Protein AF-A0A7Y7M823-F1 (afdb_monomer)

Radius of gyration: 17.68 Å; Cα contacts (8 Å, |Δi|>4): 338; chains: 1; bounding box: 41×36×45 Å

Structure (mmCIF, N/CA/C/O backbone):
data_AF-A0A7Y7M823-F1
#
_entry.id   AF-A0A7Y7M823-F1
#
loop_
_atom_site.group_PDB
_atom_site.id
_atom_site.type_symbol
_atom_site.label_atom_id
_atom_site.label_alt_id
_atom_site.label_comp_id
_atom_site.label_asym_id
_atom_site.label_entity_id
_atom_site.label_seq_id
_atom_site.pdbx_PDB_ins_code
_atom_site.Cartn_x
_atom_site.Cartn_y
_atom_site.Cartn_z
_atom_site.occupancy
_atom_site.B_iso_or_equiv
_atom_site.auth_seq_id
_atom_site.auth_comp_id
_atom_site.auth_asym_id
_atom_site.auth_atom_id
_atom_site.pdbx_PDB_model_num
ATOM 1 N N . LEU A 1 1 ? -3.127 0.832 7.961 1.00 83.69 1 LEU A N 1
ATOM 2 C CA . LEU A 1 1 ? -2.044 1.609 8.617 1.00 83.69 1 LEU 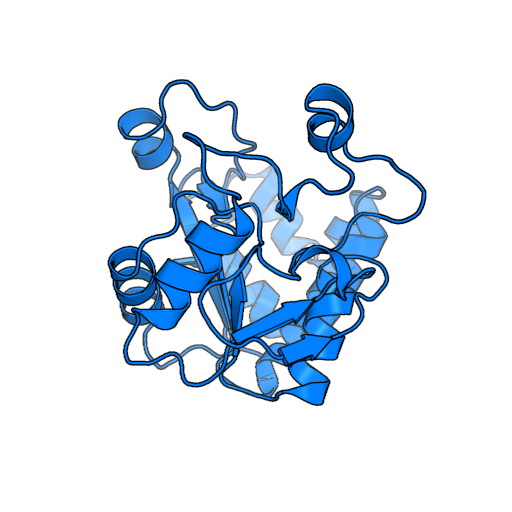A CA 1
ATOM 3 C C . LEU A 1 1 ? -2.617 2.906 9.173 1.00 83.69 1 LEU A C 1
ATOM 5 O O . LEU A 1 1 ? -3.111 3.705 8.385 1.00 83.69 1 LEU A O 1
ATOM 9 N N . ALA A 1 2 ? -2.575 3.100 10.489 1.00 68.94 2 ALA A N 1
ATOM 10 C CA . ALA A 1 2 ? -3.096 4.290 11.170 1.00 68.94 2 ALA A CA 1
ATOM 11 C C . ALA A 1 2 ? -2.033 5.029 12.005 1.00 68.94 2 ALA A C 1
ATOM 13 O O . ALA A 1 2 ? -2.349 6.046 12.612 1.00 68.94 2 ALA A O 1
ATOM 14 N N . GLY A 1 3 ? -0.792 4.530 12.020 1.00 60.25 3 GLY A N 1
ATOM 15 C CA . GLY A 1 3 ? 0.244 5.047 12.905 1.00 60.25 3 GLY A CA 1
ATOM 16 C C . GLY A 1 3 ? 0.721 6.464 12.582 1.00 60.25 3 GLY A C 1
ATOM 17 O O . GLY A 1 3 ? 0.877 6.836 11.412 1.00 60.25 3 GLY A O 1
ATOM 18 N N . THR A 1 4 ? 1.014 7.236 13.626 1.00 59.88 4 THR A N 1
ATOM 19 C CA . THR A 1 4 ? 1.632 8.566 13.515 1.00 59.88 4 THR A CA 1
ATOM 20 C C . THR A 1 4 ? 3.157 8.445 13.426 1.00 59.88 4 THR A C 1
ATOM 22 O O . THR A 1 4 ? 3.771 7.550 14.005 1.00 59.88 4 THR A O 1
ATOM 25 N N . ARG A 1 5 ? 3.825 9.347 12.692 1.00 59.72 5 ARG A N 1
ATOM 26 C CA . ARG A 1 5 ? 5.299 9.382 12.678 1.00 59.72 5 ARG A CA 1
ATOM 27 C C . ARG A 1 5 ? 5.821 9.821 14.048 1.00 59.72 5 ARG A C 1
ATOM 29 O O . ARG A 1 5 ? 5.444 10.887 14.529 1.00 59.72 5 ARG A O 1
ATOM 36 N N . ALA A 1 6 ? 6.732 9.038 14.628 1.00 50.41 6 ALA A N 1
ATOM 37 C CA . ALA A 1 6 ? 7.355 9.350 15.913 1.00 50.41 6 ALA A CA 1
ATOM 38 C C . ALA A 1 6 ? 7.930 10.782 15.935 1.00 50.41 6 ALA A C 1
ATOM 40 O O . ALA A 1 6 ? 8.631 11.193 15.008 1.00 50.41 6 ALA A O 1
ATOM 41 N N . GLY A 1 7 ? 7.601 11.542 16.983 1.00 46.88 7 GLY A N 1
ATOM 42 C CA . GLY A 1 7 ? 8.123 12.893 17.223 1.00 46.88 7 GLY A CA 1
ATOM 43 C C . GLY A 1 7 ? 7.475 14.026 16.417 1.00 46.88 7 GLY A C 1
ATOM 44 O O . GLY A 1 7 ? 7.954 15.152 16.488 1.00 46.88 7 GLY A O 1
ATOM 45 N N . THR A 1 8 ? 6.399 13.776 15.662 1.00 51.72 8 THR A N 1
ATOM 46 C CA . THR A 1 8 ? 5.667 14.843 14.953 1.00 51.72 8 THR A CA 1
ATOM 47 C C . THR A 1 8 ? 4.173 14.735 15.233 1.00 51.72 8 THR A C 1
ATOM 49 O O . THR A 1 8 ? 3.553 13.749 14.849 1.00 51.72 8 THR A O 1
ATOM 52 N N . SER A 1 9 ? 3.571 15.757 15.852 1.00 53.34 9 SER A N 1
ATOM 53 C CA . SER A 1 9 ? 2.112 15.909 15.807 1.00 53.34 9 SER A CA 1
ATOM 54 C C . SER A 1 9 ? 1.701 16.090 14.346 1.00 53.34 9 SER A C 1
ATOM 56 O O . SER A 1 9 ? 2.245 16.975 13.674 1.00 53.34 9 SER A O 1
ATOM 58 N N . ASP A 1 10 ? 0.782 15.269 13.841 1.00 61.38 10 ASP A N 1
ATOM 59 C CA . ASP A 1 10 ? 0.316 15.404 12.463 1.00 61.38 10 ASP A CA 1
ATOM 60 C C . ASP A 1 10 ? -0.319 16.801 12.271 1.00 61.38 10 ASP A C 1
ATOM 62 O O . ASP A 1 10 ? -1.192 17.179 13.058 1.00 61.38 10 ASP A O 1
ATOM 66 N N . PRO A 1 11 ? 0.110 17.603 11.276 1.00 59.47 11 PRO A N 1
ATOM 67 C CA . PRO A 1 11 ? -0.388 18.965 11.105 1.00 59.47 11 PRO A CA 1
ATOM 68 C C . PRO A 1 11 ? -1.908 19.057 10.934 1.00 59.47 11 PRO A C 1
ATOM 70 O O . PRO A 1 11 ? -2.488 20.040 11.390 1.00 59.47 11 PRO A O 1
ATOM 73 N N . MET A 1 12 ? -2.551 18.051 10.325 1.00 58.66 12 MET A N 1
ATOM 74 C CA . MET A 1 12 ? -4.011 18.001 10.196 1.00 58.66 12 MET A CA 1
ATOM 75 C C . MET A 1 12 ? -4.669 17.640 11.525 1.00 58.66 12 MET A C 1
ATOM 77 O O . MET A 1 12 ? -5.652 18.269 11.897 1.00 58.66 12 MET A O 1
ATOM 81 N N . ALA A 1 13 ? -4.107 16.680 12.264 1.00 57.69 13 ALA A N 1
ATOM 82 C CA . ALA A 1 13 ? -4.613 16.317 13.587 1.00 57.69 13 ALA A CA 1
ATOM 83 C C . ALA A 1 13 ? -4.561 17.512 14.555 1.00 57.69 13 ALA A C 1
ATOM 85 O O . ALA A 1 13 ? -5.552 17.836 15.202 1.00 57.69 13 ALA A O 1
ATOM 86 N N . ARG A 1 14 ? -3.440 18.244 14.557 1.00 59.62 14 ARG A N 1
ATOM 87 C CA . ARG A 1 14 ? -3.264 19.464 15.355 1.00 59.62 14 ARG A CA 1
ATOM 88 C C . ARG A 1 14 ? -4.218 20.582 14.931 1.00 59.62 14 ARG A C 1
ATOM 90 O O . ARG A 1 14 ? -4.785 21.237 15.794 1.00 59.62 14 ARG A O 1
ATOM 97 N N . ALA A 1 15 ? -4.401 20.797 13.626 1.00 59.25 15 ALA A N 1
ATOM 98 C CA . ALA A 1 15 ? -5.327 21.810 13.115 1.00 59.25 15 ALA A CA 1
ATOM 99 C C . ALA A 1 15 ? -6.797 21.493 13.442 1.00 59.25 15 ALA A C 1
ATOM 101 O O . ALA A 1 15 ? -7.590 22.411 13.614 1.00 59.25 15 ALA A O 1
ATOM 102 N N . ALA A 1 16 ? -7.147 20.209 13.550 1.00 55.69 16 ALA A N 1
ATOM 103 C CA . ALA A 1 16 ? -8.492 19.746 13.881 1.00 55.69 16 ALA A CA 1
ATOM 104 C C . ALA A 1 16 ? -8.703 19.454 15.381 1.00 55.69 16 ALA A C 1
ATOM 106 O O . ALA A 1 16 ? -9.773 18.984 15.754 1.00 55.69 16 ALA A O 1
ATOM 107 N N . GLY A 1 17 ? -7.700 19.689 16.238 1.00 58.00 17 GLY A N 1
ATOM 108 C CA . GLY A 1 17 ? -7.792 19.429 17.680 1.00 58.00 17 GLY A CA 1
ATOM 109 C C . GLY A 1 17 ? -7.935 17.950 18.064 1.00 58.00 17 GLY A C 1
ATOM 110 O O . GLY A 1 17 ? -8.349 17.651 19.179 1.00 58.00 17 GLY A O 1
ATOM 111 N N . VAL A 1 18 ? -7.601 17.016 17.166 1.00 57.00 18 VAL A N 1
ATOM 112 C CA . VAL A 1 18 ? -7.687 15.569 17.421 1.00 57.00 18 VAL A CA 1
ATOM 113 C C . VAL A 1 18 ? -6.315 14.973 17.714 1.00 57.00 18 VAL A C 1
ATOM 115 O O . VAL A 1 18 ? -5.284 15.441 17.230 1.00 57.00 18 VAL A O 1
ATOM 118 N N . SER A 1 19 ? -6.296 13.892 18.492 1.00 59.03 19 SER A N 1
ATOM 119 C CA . SER A 1 19 ? -5.055 13.232 18.905 1.00 59.03 19 SER A CA 1
ATOM 120 C C . SER A 1 19 ? -4.351 12.489 17.760 1.00 59.03 19 SER A C 1
ATOM 122 O O . SER A 1 19 ? -3.126 12.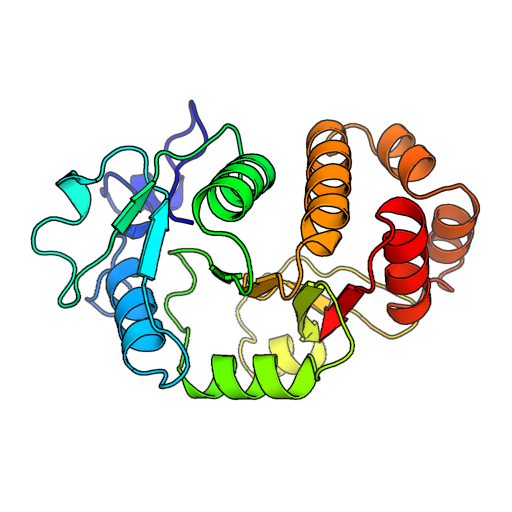384 17.784 1.00 59.03 19 SER A O 1
ATOM 124 N N . HIS A 1 20 ? -5.101 11.994 16.760 1.00 64.12 20 HIS A N 1
ATOM 125 C CA . HIS A 1 20 ? -4.574 11.247 15.605 1.00 64.12 20 HIS A CA 1
ATOM 126 C C . HIS A 1 20 ? -5.292 11.633 14.324 1.00 64.12 20 HIS A C 1
ATOM 128 O O . HIS A 1 20 ? -6.511 11.788 14.294 1.00 64.12 20 HIS A O 1
ATOM 134 N N . LYS A 1 21 ? -4.543 11.666 13.219 1.00 71.62 21 LYS A N 1
ATOM 135 C CA . LYS A 1 21 ? -5.113 11.908 11.889 1.00 71.62 21 LYS A CA 1
ATOM 136 C C . LYS A 1 21 ? -6.179 10.869 11.525 1.00 71.62 21 LYS A C 1
ATOM 138 O O . LYS A 1 21 ? -7.153 11.213 10.871 1.00 71.62 21 LYS A O 1
ATOM 143 N N . ALA A 1 22 ? -6.015 9.621 11.965 1.00 71.00 22 ALA A N 1
ATOM 144 C CA . ALA A 1 22 ? -6.922 8.520 11.639 1.00 71.00 22 ALA A CA 1
ATOM 145 C C . ALA A 1 22 ? -8.377 8.746 12.105 1.00 71.00 22 ALA A C 1
ATOM 147 O O . ALA A 1 22 ? -9.300 8.284 11.439 1.00 71.00 22 ALA A O 1
ATOM 148 N N . ILE A 1 23 ? -8.586 9.483 13.202 1.00 77.44 23 ILE A N 1
ATOM 149 C CA . ILE A 1 23 ? -9.922 9.771 13.755 1.00 77.44 23 ILE A CA 1
ATOM 150 C C . ILE A 1 23 ? -10.480 11.132 13.332 1.00 77.44 23 ILE A C 1
ATOM 152 O O . ILE A 1 2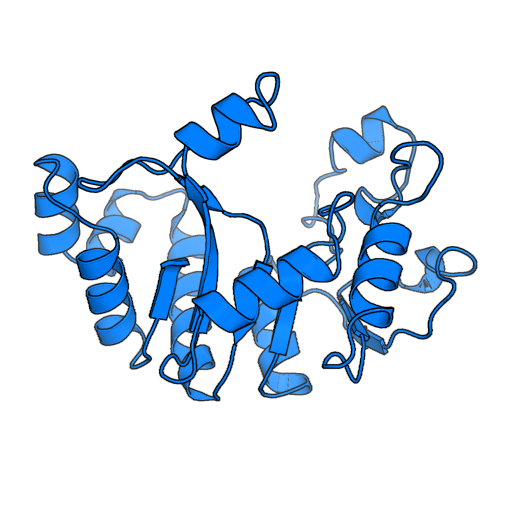3 ? -11.581 11.497 13.735 1.00 77.44 23 ILE A O 1
ATOM 156 N N . LEU A 1 24 ? -9.738 11.895 12.526 1.00 80.12 24 LEU A N 1
ATOM 157 C CA . LEU A 1 24 ? -10.199 13.192 12.045 1.00 80.12 24 LEU A CA 1
ATOM 158 C C . LEU A 1 24 ? -11.522 13.004 11.277 1.00 80.12 24 LEU A C 1
ATOM 160 O O . LEU A 1 24 ? -11.620 12.089 10.453 1.00 80.12 24 LEU A O 1
ATOM 164 N N . PRO A 1 25 ? -12.559 13.809 11.549 1.00 80.06 25 PRO A N 1
ATOM 165 C CA . PRO A 1 25 ? -13.847 13.625 10.902 1.00 80.06 25 PRO A CA 1
ATOM 166 C C . PRO A 1 25 ? -13.815 14.126 9.455 1.00 80.06 25 PRO A C 1
ATOM 168 O O . PRO A 1 25 ? -13.394 15.245 9.170 1.00 80.06 25 PRO A O 1
ATOM 171 N N . VAL A 1 26 ? -14.330 13.316 8.534 1.00 81.38 26 VAL A N 1
ATOM 172 C CA . VAL A 1 26 ? -14.630 13.703 7.151 1.00 81.38 26 VAL A CA 1
ATOM 173 C C . VAL A 1 26 ? -16.126 13.530 6.941 1.00 81.38 26 VAL A C 1
ATOM 175 O O . VAL A 1 26 ? -16.656 12.426 7.070 1.00 81.38 26 VAL A O 1
ATOM 178 N N . ALA A 1 27 ? -16.808 14.643 6.651 1.00 82.56 27 ALA A N 1
ATOM 179 C CA . ALA A 1 27 ? -18.270 14.716 6.598 1.00 82.56 27 ALA A CA 1
ATOM 180 C C . ALA A 1 27 ? -18.937 14.154 7.875 1.00 82.56 27 ALA A C 1
ATOM 182 O O . ALA A 1 27 ? -19.843 13.329 7.807 1.00 82.56 27 ALA A O 1
ATOM 183 N N . GLY A 1 28 ? -18.431 14.556 9.048 1.00 84.81 28 GLY A N 1
ATOM 184 C CA . GLY A 1 28 ? -18.988 14.179 10.353 1.00 84.81 28 GLY A CA 1
ATOM 185 C C . GLY A 1 28 ? -18.659 12.762 10.837 1.00 84.81 28 GLY A C 1
ATOM 186 O O . GLY A 1 28 ? -19.051 12.411 11.943 1.00 84.81 28 GLY A O 1
ATOM 187 N N . ARG A 1 29 ? -17.923 11.953 10.059 1.00 87.56 29 ARG A N 1
ATOM 188 C CA . ARG A 1 29 ? -17.540 10.582 10.443 1.00 87.56 29 ARG A CA 1
ATOM 189 C C . ARG A 1 29 ? -16.017 10.419 10.522 1.00 87.56 29 ARG A C 1
ATOM 191 O O . ARG A 1 29 ? -15.337 10.904 9.614 1.00 87.56 29 ARG A O 1
ATOM 198 N N . PRO A 1 30 ? -15.465 9.730 11.540 1.00 90.38 30 PRO A N 1
ATOM 199 C CA . PRO A 1 30 ? -14.031 9.436 11.622 1.00 90.38 30 PRO A CA 1
ATOM 200 C C . PRO A 1 30 ? -13.517 8.746 10.349 1.00 90.38 30 PRO A C 1
ATOM 202 O O . PRO A 1 30 ? -14.136 7.790 9.876 1.00 90.38 30 PRO A O 1
ATOM 205 N N . MET A 1 31 ? -12.391 9.205 9.783 1.00 90.81 31 MET A N 1
ATOM 206 C CA . MET A 1 31 ? -11.847 8.629 8.538 1.00 90.81 31 MET A CA 1
ATOM 207 C C . MET A 1 31 ? -11.635 7.116 8.636 1.00 90.81 31 MET A C 1
ATOM 209 O O . MET A 1 31 ? -12.005 6.388 7.715 1.00 90.81 31 MET A O 1
ATOM 213 N N . ILE A 1 32 ? -11.082 6.642 9.756 1.00 92.94 32 ILE A N 1
ATOM 214 C CA . ILE A 1 32 ? -10.815 5.218 9.957 1.00 92.94 32 ILE A CA 1
ATOM 215 C C . ILE A 1 32 ? -12.091 4.373 9.969 1.00 92.94 32 ILE A C 1
ATOM 217 O O . ILE A 1 32 ? -12.074 3.288 9.396 1.00 92.94 32 ILE A O 1
ATOM 221 N N . ALA A 1 33 ? -13.193 4.879 10.532 1.00 94.44 33 ALA A N 1
ATOM 222 C CA . ALA A 1 33 ? -14.472 4.171 10.533 1.00 94.44 33 ALA A CA 1
ATOM 223 C C . ALA A 1 33 ? -14.949 3.930 9.096 1.00 94.44 33 ALA A C 1
ATOM 225 O O . ALA A 1 33 ? -15.223 2.801 8.714 1.00 94.44 33 ALA A O 1
ATOM 226 N N . ARG A 1 34 ? -14.886 4.959 8.239 1.00 94.75 34 ARG A N 1
ATOM 227 C CA . ARG A 1 34 ? -15.248 4.841 6.814 1.00 94.75 34 ARG A CA 1
ATOM 228 C C . ARG A 1 34 ? -14.403 3.799 6.074 1.00 94.75 34 ARG A C 1
ATOM 230 O O . ARG A 1 34 ? -14.915 3.080 5.223 1.00 94.75 34 ARG A O 1
ATOM 237 N N . VAL A 1 35 ? -13.107 3.729 6.385 1.00 95.75 35 VAL A N 1
ATOM 238 C CA . VAL A 1 35 ? -12.197 2.729 5.802 1.00 95.75 35 VAL A CA 1
ATOM 239 C C . VAL A 1 35 ? -12.559 1.322 6.275 1.00 95.75 35 VAL A C 1
ATOM 241 O O . VAL A 1 35 ? -12.587 0.402 5.461 1.00 95.75 35 VAL A O 1
ATOM 244 N N . VAL A 1 36 ? -12.822 1.149 7.571 1.00 96.69 36 VAL A N 1
ATOM 245 C CA . VAL A 1 36 ? -13.200 -0.143 8.156 1.00 96.69 36 VAL A CA 1
ATOM 246 C C . VAL A 1 36 ? -14.536 -0.623 7.590 1.00 96.69 36 VAL A C 1
ATOM 248 O O . VAL A 1 36 ? -14.597 -1.772 7.165 1.00 96.69 36 VAL A O 1
ATOM 251 N N . ASP A 1 37 ? -15.540 0.245 7.469 1.00 96.12 37 ASP A N 1
ATOM 252 C CA . ASP A 1 37 ? -16.837 -0.084 6.861 1.00 96.12 37 ASP A CA 1
ATOM 253 C C . ASP A 1 37 ? -16.675 -0.561 5.412 1.00 96.12 37 ASP A C 1
ATOM 255 O O . ASP A 1 37 ? -17.208 -1.597 5.022 1.00 96.12 37 ASP A O 1
ATOM 259 N N . ALA A 1 38 ? -15.889 0.165 4.607 1.00 96.69 38 ALA A N 1
ATOM 260 C CA . ALA A 1 38 ? -15.641 -0.201 3.214 1.00 96.69 38 ALA A CA 1
ATOM 261 C C . ALA A 1 38 ? -14.912 -1.549 3.083 1.00 96.69 38 ALA A C 1
ATOM 263 O O . ALA A 1 38 ? -15.177 -2.308 2.151 1.00 96.69 38 ALA A O 1
ATOM 264 N N . LEU A 1 39 ? -13.997 -1.857 4.008 1.00 97.31 39 LEU A N 1
ATOM 265 C CA . LEU A 1 39 ? -13.323 -3.154 4.064 1.00 97.31 39 LEU A CA 1
ATOM 266 C C . LEU A 1 39 ? -14.274 -4.266 4.523 1.00 97.31 39 LEU A C 1
ATOM 268 O O . LEU A 1 39 ? -14.267 -5.336 3.925 1.00 97.31 39 LEU A O 1
ATOM 272 N N . ALA A 1 40 ? -15.088 -4.021 5.550 1.00 97.19 40 ALA A N 1
ATOM 273 C CA . ALA A 1 40 ? -16.010 -5.000 6.122 1.00 97.19 40 ALA A CA 1
ATOM 274 C C . ALA A 1 40 ? -17.155 -5.357 5.163 1.00 97.19 40 ALA A C 1
ATOM 276 O O . ALA A 1 40 ? -17.607 -6.499 5.142 1.00 97.19 40 ALA A O 1
ATOM 277 N N . ALA A 1 41 ? -17.586 -4.409 4.329 1.00 96.69 41 ALA A N 1
ATOM 278 C CA . ALA A 1 41 ? -18.590 -4.636 3.293 1.00 96.69 41 ALA A CA 1
ATOM 279 C C . ALA A 1 41 ? -18.070 -5.460 2.098 1.00 96.69 41 ALA A C 1
ATOM 281 O O . ALA A 1 41 ? -18.861 -5.907 1.269 1.00 96.69 41 ALA A O 1
ATOM 282 N N . HIS A 1 42 ? -16.754 -5.660 1.972 1.00 96.94 42 HIS A N 1
ATOM 283 C CA . HIS A 1 42 ? -16.170 -6.342 0.824 1.00 96.94 42 HIS A CA 1
ATOM 284 C C . HIS A 1 42 ? -16.084 -7.868 1.050 1.00 96.94 42 HIS A C 1
ATOM 286 O O . HIS A 1 42 ? -15.346 -8.317 1.930 1.00 96.94 42 HIS A O 1
ATOM 292 N N . PRO A 1 43 ? -16.706 -8.713 0.202 1.00 94.19 43 PRO A N 1
ATOM 293 C CA . PRO A 1 43 ? -16.913 -10.143 0.484 1.00 94.19 43 PRO A CA 1
ATOM 294 C C . PRO A 1 43 ? -15.624 -10.974 0.584 1.00 94.19 43 PRO A C 1
ATOM 296 O O . PRO A 1 43 ? -15.615 -12.061 1.153 1.00 94.19 43 PRO A O 1
ATOM 299 N N . ARG A 1 44 ? -14.514 -10.482 0.020 1.00 94.25 44 ARG A N 1
ATOM 300 C CA . ARG A 1 44 ? -13.203 -11.158 0.069 1.00 94.25 44 ARG A CA 1
ATOM 301 C C . ARG A 1 44 ? -12.337 -10.765 1.272 1.00 94.25 44 ARG A C 1
ATOM 303 O O . ARG A 1 44 ? -11.224 -11.277 1.393 1.00 94.25 44 ARG A O 1
ATOM 310 N N . VAL A 1 45 ? -12.786 -9.839 2.120 1.00 96.31 45 VAL A N 1
ATOM 311 C CA . VAL A 1 45 ? -12.047 -9.405 3.313 1.00 96.31 45 VAL A CA 1
ATOM 312 C C . VAL A 1 45 ? -12.518 -10.229 4.508 1.00 96.31 45 VAL A C 1
ATOM 314 O O . VAL A 1 45 ? -13.607 -10.021 5.022 1.00 96.31 45 VAL A O 1
ATOM 317 N N . GLY A 1 46 ? -11.690 -11.176 4.956 1.00 95.12 46 GLY A N 1
ATOM 318 C CA . GLY A 1 46 ? -12.043 -12.055 6.081 1.00 95.12 46 GLY A CA 1
ATOM 319 C C . GLY A 1 46 ? -11.714 -11.491 7.467 1.00 95.12 46 GLY A C 1
ATOM 320 O O . GLY A 1 46 ? -12.358 -11.843 8.449 1.00 95.12 46 GLY A O 1
ATOM 321 N N . ARG A 1 47 ? -10.691 -10.635 7.574 1.00 96.81 47 ARG A N 1
ATOM 322 C CA . ARG A 1 47 ? -10.231 -10.055 8.844 1.00 96.81 47 ARG A CA 1
ATOM 323 C C . ARG A 1 47 ? -9.615 -8.684 8.605 1.00 96.81 47 ARG A C 1
ATOM 325 O O . ARG A 1 47 ? -8.829 -8.511 7.676 1.00 96.81 47 ARG A O 1
ATOM 332 N N . ILE A 1 48 ? -9.912 -7.741 9.496 1.00 98.00 48 ILE A N 1
ATOM 333 C CA . ILE A 1 48 ? -9.344 -6.391 9.486 1.00 98.00 48 ILE A CA 1
ATOM 334 C C . ILE A 1 48 ? -8.375 -6.254 10.660 1.00 98.00 48 ILE A C 1
ATOM 336 O O . ILE A 1 48 ? -8.673 -6.670 11.779 1.00 98.00 48 ILE A O 1
ATOM 340 N N . VAL A 1 49 ? -7.196 -5.686 10.402 1.00 97.81 49 VAL A N 1
ATOM 341 C CA . VAL A 1 49 ? -6.193 -5.391 11.432 1.00 97.81 49 VAL A CA 1
ATOM 342 C C . VAL A 1 49 ? -5.735 -3.945 11.297 1.00 97.81 49 VAL A C 1
ATOM 344 O O . VAL A 1 49 ? -5.297 -3.513 10.227 1.00 97.81 49 VAL A O 1
ATOM 347 N N . VAL A 1 50 ? -5.814 -3.194 12.390 1.00 96.56 50 VAL A N 1
ATOM 348 C CA . VAL A 1 50 ? -5.385 -1.800 12.455 1.00 96.56 50 VAL A CA 1
ATOM 349 C C . VAL A 1 50 ? -4.008 -1.724 13.106 1.00 96.56 50 VAL A C 1
ATOM 351 O O . VAL A 1 50 ? -3.815 -2.119 14.251 1.00 96.56 50 VAL A O 1
ATOM 354 N N . SER A 1 51 ? -3.041 -1.192 12.356 1.00 94.75 51 SER A N 1
ATOM 355 C CA . SER A 1 51 ? -1.718 -0.865 12.893 1.00 94.75 51 SER A CA 1
ATOM 356 C C . SER A 1 51 ? -1.726 0.547 13.489 1.00 94.75 51 SER A C 1
ATOM 358 O O . SER A 1 51 ? -1.791 1.510 12.712 1.00 94.75 51 SER A O 1
ATOM 360 N N . ILE A 1 52 ? -1.713 0.661 14.822 1.00 91.56 52 ILE A N 1
ATOM 361 C CA . ILE A 1 52 ? -1.873 1.913 15.589 1.00 91.56 52 ILE A CA 1
ATOM 362 C C . ILE A 1 52 ? -1.142 1.849 16.940 1.00 91.56 52 ILE A C 1
ATOM 364 O O . ILE A 1 52 ? -1.098 0.800 17.575 1.00 91.56 52 ILE A O 1
ATOM 368 N N . GLU A 1 53 ? -0.536 2.960 17.363 1.00 86.44 53 GLU A N 1
ATOM 369 C CA . GLU A 1 53 ? 0.224 3.075 18.617 1.00 86.44 53 GLU A CA 1
ATOM 370 C C . GLU A 1 53 ? -0.653 3.059 19.874 1.00 86.44 53 GLU A C 1
ATOM 372 O O . GLU A 1 53 ? -0.217 2.578 20.914 1.00 86.44 53 GLU A O 1
ATOM 377 N N . ARG A 1 54 ? -1.871 3.594 19.763 1.00 88.19 54 ARG A N 1
ATOM 378 C CA . ARG A 1 54 ? -2.831 3.796 20.851 1.00 88.19 54 ARG A CA 1
ATOM 379 C C . ARG A 1 54 ? -4.185 3.200 20.461 1.00 88.19 54 ARG A C 1
ATOM 381 O O . ARG A 1 54 ? -5.001 3.912 19.867 1.00 88.19 54 ARG A O 1
ATOM 388 N N . PRO A 1 55 ? -4.397 1.887 20.658 1.00 89.88 55 PRO A N 1
ATOM 389 C CA . PRO A 1 55 ? -5.627 1.212 20.248 1.00 89.88 55 PRO A CA 1
ATOM 390 C C . PRO A 1 55 ? -6.879 1.706 20.974 1.00 89.88 55 PRO A C 1
ATOM 392 O O . PRO A 1 55 ? -7.942 1.699 20.363 1.00 89.88 55 PRO A O 1
ATOM 395 N N . GLU A 1 56 ? -6.751 2.215 22.201 1.00 89.38 56 GLU A N 1
ATOM 396 C CA . GLU A 1 56 ? -7.841 2.769 23.021 1.00 89.38 56 GLU A CA 1
ATOM 397 C C . GLU A 1 56 ? -8.593 3.929 22.341 1.00 89.38 56 GLU A C 1
ATOM 399 O O . GLU A 1 56 ? -9.688 4.318 22.723 1.00 89.38 56 GLU A O 1
ATOM 404 N N . ILE A 1 57 ? -8.018 4.492 21.282 1.00 87.50 57 ILE A N 1
ATOM 405 C CA . ILE A 1 57 ? -8.593 5.601 20.512 1.00 87.50 57 ILE A CA 1
ATOM 406 C C . ILE A 1 57 ? -9.629 5.119 19.501 1.00 87.50 57 ILE A C 1
ATOM 408 O O . ILE A 1 57 ? -10.339 5.924 18.902 1.00 87.50 57 ILE A O 1
ATOM 412 N N . LEU A 1 58 ? -9.705 3.809 19.294 1.00 89.75 58 LEU A N 1
ATOM 413 C CA . LEU A 1 58 ? -10.707 3.175 18.453 1.00 89.75 58 LEU A CA 1
ATOM 414 C C . LEU A 1 58 ? -11.954 2.769 19.251 1.00 89.75 58 LEU A C 1
ATOM 416 O O . LEU A 1 58 ? -12.955 2.390 18.639 1.00 89.75 58 LEU A O 1
ATOM 420 N N . ASP A 1 59 ? -11.918 2.879 20.582 1.00 87.06 59 ASP A N 1
ATOM 421 C CA . ASP A 1 59 ? -13.030 2.516 21.458 1.00 87.06 59 ASP A CA 1
ATOM 422 C C . AS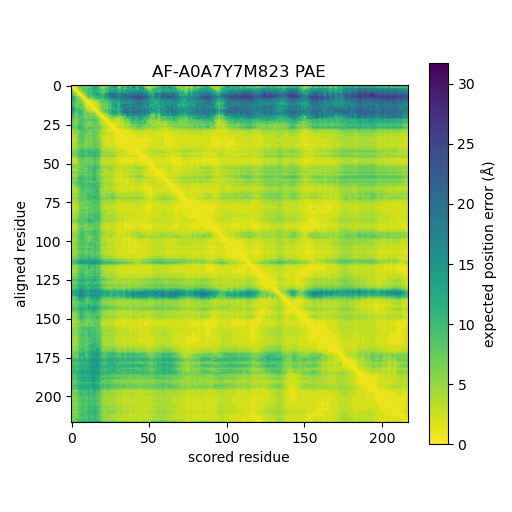P A 1 59 ? -14.246 3.405 21.164 1.00 87.06 59 ASP A C 1
ATOM 424 O O . ASP A 1 59 ? -14.180 4.633 21.222 1.00 87.06 59 ASP A O 1
ATOM 428 N N . GLY A 1 60 ? -15.364 2.778 20.785 1.00 88.50 60 GLY A N 1
ATOM 429 C CA . GLY A 1 60 ? -16.587 3.479 20.377 1.00 88.50 60 GLY A CA 1
ATOM 430 C C . GLY A 1 60 ? -16.502 4.209 19.027 1.00 88.50 60 GLY A C 1
ATOM 431 O O . GLY A 1 60 ? -17.436 4.922 18.671 1.00 88.50 60 GLY A O 1
ATOM 432 N N . VAL A 1 61 ? -15.406 4.053 18.273 1.00 90.88 61 VAL A N 1
ATOM 433 C CA . VAL A 1 61 ? -15.214 4.673 16.945 1.00 90.88 61 VAL A CA 1
ATOM 434 C C . VAL A 1 61 ? -15.605 3.734 15.805 1.00 90.88 61 VAL A C 1
ATOM 436 O O . VAL A 1 61 ? -15.978 4.203 14.730 1.00 90.88 61 VAL A O 1
ATOM 439 N N . LEU A 1 62 ? -15.462 2.422 16.007 1.00 94.00 62 LEU A N 1
ATOM 440 C CA . LEU A 1 62 ? -15.629 1.404 14.972 1.00 94.00 62 LEU A CA 1
ATOM 441 C C . LEU A 1 62 ? -16.851 0.525 15.250 1.00 94.00 62 LEU A C 1
ATOM 443 O O . LEU A 1 62 ? -16.989 -0.007 16.348 1.00 94.00 62 LEU A O 1
ATOM 447 N N . ASP A 1 63 ? -17.663 0.296 14.218 1.00 92.81 63 ASP A N 1
ATOM 448 C CA . ASP A 1 63 ? -18.842 -0.583 14.277 1.00 92.81 63 ASP A CA 1
ATOM 449 C C . ASP A 1 63 ? -18.507 -2.058 13.969 1.00 92.81 63 ASP A C 1
ATOM 451 O O . ASP A 1 63 ? -19.346 -2.950 14.099 1.00 92.81 63 ASP A O 1
ATOM 455 N N . HIS A 1 64 ? -17.263 -2.332 13.560 1.00 94.25 64 HIS A N 1
ATOM 456 C CA . HIS A 1 64 ? -16.785 -3.660 13.183 1.00 94.25 64 HIS A CA 1
ATOM 457 C C . HIS A 1 64 ? -15.580 -4.086 14.030 1.00 94.25 64 HIS A C 1
ATOM 459 O O . HIS A 1 64 ? -14.718 -3.256 14.339 1.00 94.25 64 HIS A O 1
ATOM 465 N N . PRO A 1 65 ? -15.456 -5.386 14.360 1.00 93.81 65 PRO A N 1
ATOM 466 C CA . PRO A 1 65 ? -14.311 -5.886 15.104 1.00 93.81 65 PRO A CA 1
ATOM 467 C C . PRO A 1 65 ? -13.031 -5.779 14.271 1.00 93.81 65 PRO A C 1
ATOM 469 O O . PRO A 1 65 ? -12.988 -6.154 13.096 1.00 93.81 65 PRO A O 1
ATOM 472 N N . VAL A 1 66 ? -11.955 -5.319 14.908 1.00 96.75 66 VAL A N 1
ATOM 473 C CA . VAL A 1 66 ? -10.624 -5.242 14.302 1.00 96.75 66 VAL A CA 1
ATOM 474 C C . VAL A 1 66 ? -9.581 -5.866 15.222 1.00 96.75 66 VAL A C 1
ATOM 476 O O . VAL A 1 66 ? -9.632 -5.722 16.439 1.00 96.75 66 VAL A O 1
ATOM 479 N N . GLY A 1 67 ? -8.602 -6.552 14.637 1.00 96.81 67 GLY A N 1
ATOM 480 C CA . GLY A 1 67 ? -7.368 -6.878 15.347 1.00 96.81 67 GLY A CA 1
ATOM 481 C C . GLY A 1 67 ? -6.466 -5.649 15.453 1.00 96.81 67 GLY A C 1
ATOM 482 O O . GLY A 1 67 ? -6.544 -4.743 14.622 1.00 96.81 67 GLY A O 1
ATOM 483 N N . ILE A 1 68 ? -5.556 -5.647 16.421 1.00 96.12 68 ILE A N 1
ATOM 484 C CA . ILE A 1 68 ? -4.576 -4.573 16.607 1.00 96.12 68 ILE A CA 1
ATOM 485 C C . ILE A 1 68 ? -3.170 -5.110 16.355 1.00 96.12 68 ILE A C 1
ATOM 487 O O . ILE A 1 68 ? -2.842 -6.227 16.753 1.00 96.12 68 ILE A O 1
ATOM 491 N N . LEU A 1 69 ? -2.336 -4.301 15.702 1.00 95.12 69 LEU A N 1
ATOM 492 C CA . LEU A 1 69 ? -0.888 -4.496 15.665 1.00 95.12 69 LEU A CA 1
ATOM 493 C C . LEU A 1 69 ? -0.175 -3.194 16.047 1.00 95.12 69 LEU A C 1
ATOM 495 O O . LEU A 1 69 ? -0.581 -2.122 15.591 1.00 95.12 69 LEU A O 1
ATOM 499 N N . PRO A 1 70 ? 0.914 -3.249 16.824 1.00 91.38 70 PRO A N 1
ATOM 500 C CA . PRO A 1 70 ? 1.729 -2.067 17.045 1.00 91.38 70 PRO A CA 1
ATOM 501 C C . PRO A 1 70 ? 2.350 -1.598 15.713 1.00 91.38 70 PRO A C 1
ATOM 503 O O . PRO A 1 70 ? 2.673 -2.414 14.843 1.00 91.38 70 PRO A O 1
ATOM 506 N N . PRO A 1 71 ? 2.503 -0.284 15.493 1.00 89.88 71 PRO A N 1
ATOM 507 C CA . PRO A 1 71 ? 3.226 0.228 14.345 1.00 89.88 71 PRO A CA 1
ATOM 508 C C . PRO A 1 71 ? 4.729 0.035 14.553 1.00 89.88 71 PRO A C 1
ATOM 510 O O . PRO A 1 71 ? 5.233 0.065 15.673 1.00 89.88 71 PRO A O 1
ATOM 513 N N . ALA A 1 72 ? 5.460 -0.090 13.451 1.00 90.38 72 ALA A N 1
ATOM 514 C CA . ALA A 1 72 ? 6.915 -0.065 13.446 1.00 90.38 72 ALA A CA 1
ATOM 515 C C . ALA A 1 72 ? 7.426 1.287 12.896 1.00 90.38 72 ALA A C 1
ATOM 517 O O . ALA A 1 72 ? 6.629 2.112 12.433 1.00 90.38 72 ALA A O 1
ATOM 518 N N . PRO A 1 73 ? 8.747 1.564 12.938 1.00 86.44 73 PRO A N 1
ATOM 519 C CA . PRO A 1 73 ? 9.316 2.826 12.461 1.00 86.44 73 PRO A CA 1
ATOM 520 C C . PRO A 1 73 ? 9.101 3.080 10.955 1.00 86.44 73 PRO A C 1
ATOM 522 O O . PRO A 1 73 ? 9.946 2.770 10.116 1.00 86.44 73 PRO A O 1
ATOM 525 N N . GLY A 1 74 ? 7.968 3.700 10.621 1.00 85.50 74 GLY A N 1
ATOM 526 C CA . GLY A 1 74 ? 7.577 4.072 9.262 1.00 85.50 74 GLY A CA 1
ATOM 527 C C . GLY A 1 74 ? 6.666 3.050 8.563 1.00 85.50 74 GLY A C 1
ATOM 528 O O . GLY A 1 74 ? 6.552 1.901 8.987 1.00 85.50 74 GLY A O 1
ATOM 529 N N . PRO A 1 75 ? 6.003 3.458 7.465 1.00 89.44 75 PRO A N 1
ATOM 530 C CA . PRO A 1 75 ? 5.020 2.637 6.762 1.00 89.44 75 PRO A CA 1
ATOM 531 C C . PRO A 1 75 ? 5.588 1.312 6.247 1.00 89.44 75 PRO A C 1
ATOM 533 O O . PRO A 1 75 ? 4.944 0.282 6.424 1.00 89.44 75 PRO A O 1
ATOM 536 N N . SER A 1 76 ? 6.788 1.300 5.653 1.00 93.25 76 SER A N 1
ATOM 537 C CA . SER A 1 76 ? 7.376 0.055 5.134 1.00 93.25 76 SER A CA 1
ATOM 538 C C . SER A 1 76 ? 7.737 -0.942 6.237 1.00 93.25 76 SER A C 1
ATOM 540 O O . SER A 1 76 ? 7.653 -2.151 6.027 1.00 93.25 76 SER A O 1
ATOM 542 N N . ALA A 1 77 ? 8.111 -0.457 7.423 1.00 93.75 77 ALA A N 1
ATOM 543 C CA . ALA A 1 77 ? 8.355 -1.298 8.588 1.00 93.75 77 ALA A CA 1
ATOM 544 C C . ALA A 1 77 ? 7.046 -1.884 9.128 1.00 93.75 77 ALA A C 1
ATOM 546 O O . ALA A 1 77 ? 6.976 -3.089 9.338 1.00 93.75 77 ALA A O 1
ATOM 547 N N . SER A 1 78 ? 5.989 -1.075 9.268 1.00 95.25 78 SER A N 1
ATOM 548 C CA . SER A 1 78 ? 4.690 -1.573 9.744 1.00 95.25 78 SER A CA 1
ATOM 549 C C . SER A 1 78 ? 4.073 -2.595 8.791 1.00 95.25 78 SER A C 1
ATOM 551 O O . SER A 1 78 ? 3.442 -3.549 9.233 1.00 95.25 78 SER A O 1
ATOM 553 N N . VAL A 1 79 ? 4.264 -2.427 7.477 1.00 96.69 79 VAL A N 1
ATOM 554 C CA . VAL A 1 79 ? 3.834 -3.430 6.492 1.00 96.69 79 VAL A CA 1
ATOM 555 C C . VAL A 1 79 ? 4.660 -4.707 6.596 1.00 96.69 79 VAL A C 1
ATOM 557 O O . VAL A 1 79 ? 4.089 -5.783 6.475 1.00 96.69 79 VAL A O 1
ATOM 560 N N . MET A 1 80 ? 5.972 -4.613 6.838 1.00 96.81 80 MET A N 1
ATOM 561 C CA . MET A 1 80 ? 6.810 -5.797 7.053 1.00 96.81 80 MET A CA 1
ATOM 562 C C . MET A 1 80 ? 6.347 -6.598 8.270 1.00 96.81 80 MET A C 1
ATOM 564 O O . MET A 1 80 ? 6.224 -7.817 8.172 1.00 96.81 80 MET A O 1
ATOM 568 N N . GLU A 1 81 ? 6.062 -5.917 9.381 1.00 96.56 81 GLU A N 1
ATOM 569 C CA . GLU A 1 81 ? 5.544 -6.552 10.593 1.00 96.56 81 GLU A CA 1
ATOM 570 C C . GLU A 1 81 ? 4.208 -7.238 10.303 1.00 96.56 81 GLU A C 1
ATOM 572 O O . GLU A 1 81 ? 4.089 -8.449 10.452 1.00 96.56 81 GLU A O 1
ATOM 577 N N . ALA A 1 82 ? 3.241 -6.503 9.742 1.00 97.00 82 ALA A N 1
ATOM 578 C CA . ALA A 1 82 ? 1.937 -7.057 9.394 1.00 97.00 82 ALA A CA 1
ATOM 579 C C . ALA A 1 82 ? 2.034 -8.262 8.445 1.00 97.00 82 ALA A C 1
ATOM 581 O O . ALA A 1 82 ? 1.333 -9.248 8.640 1.00 97.00 82 ALA A O 1
ATOM 582 N N . LEU A 1 83 ? 2.911 -8.215 7.439 1.00 96.81 83 LEU A N 1
ATOM 583 C CA . LEU A 1 83 ? 3.108 -9.318 6.498 1.00 96.81 83 LEU A CA 1
ATOM 584 C C . LEU A 1 83 ? 3.751 -10.542 7.167 1.00 96.81 83 LEU A C 1
ATOM 586 O O . LEU A 1 83 ? 3.418 -11.670 6.816 1.00 96.81 83 LEU A O 1
ATOM 590 N N . SER A 1 84 ? 4.638 -10.324 8.141 1.00 95.62 84 SER A N 1
ATOM 591 C CA . SER A 1 84 ? 5.292 -11.393 8.905 1.00 95.62 84 SER A CA 1
ATOM 592 C C . SER A 1 84 ? 4.338 -12.043 9.912 1.00 95.62 84 SER A C 1
ATOM 594 O O . SER A 1 84 ? 4.375 -13.256 10.084 1.00 95.62 84 SER A O 1
ATOM 596 N N . THR A 1 85 ? 3.454 -11.261 10.542 1.00 96.50 85 THR A N 1
ATOM 597 C CA . THR A 1 85 ? 2.480 -11.760 11.525 1.00 96.50 85 THR A CA 1
ATOM 598 C C . THR A 1 85 ? 1.236 -12.373 10.879 1.00 96.50 85 THR A C 1
ATOM 600 O O . THR A 1 85 ? 0.707 -13.361 11.381 1.00 96.50 85 THR A O 1
ATOM 603 N N . LEU A 1 86 ? 0.721 -11.767 9.804 1.00 97.00 86 LEU A N 1
ATOM 604 C CA . LEU A 1 86 ? -0.575 -12.124 9.207 1.00 97.00 86 LEU A CA 1
ATOM 605 C C . LEU A 1 86 ? -0.444 -12.995 7.952 1.00 97.00 86 LEU A C 1
ATOM 607 O O . LEU A 1 86 ? -1.415 -13.636 7.558 1.00 97.00 86 LEU A O 1
ATOM 611 N N . GLY A 1 87 ? 0.733 -13.022 7.323 1.00 97.56 87 GLY A N 1
ATOM 612 C CA . GLY A 1 87 ? 0.970 -13.762 6.087 1.00 97.56 87 GLY A CA 1
ATOM 613 C C . GLY A 1 87 ? 0.299 -13.138 4.860 1.00 97.56 87 GLY A C 1
ATOM 614 O O . GLY A 1 87 ? -0.038 -11.954 4.831 1.00 97.56 87 GLY A O 1
ATOM 615 N N . THR A 1 88 ? 0.135 -13.947 3.812 1.00 97.69 88 THR A N 1
ATOM 616 C CA . THR A 1 88 ? -0.481 -13.558 2.532 1.00 97.69 88 THR A CA 1
ATOM 617 C C . THR A 1 88 ? -1.665 -14.458 2.180 1.00 97.69 88 THR A C 1
ATOM 619 O O . THR A 1 88 ? -1.616 -15.640 2.519 1.00 97.69 88 THR A O 1
ATOM 622 N N . PRO A 1 89 ? -2.671 -13.970 1.426 1.00 97.38 89 PRO A N 1
ATOM 623 C CA . PRO A 1 89 ? -2.760 -12.635 0.827 1.00 97.38 89 PRO A CA 1
ATOM 624 C C . PRO A 1 89 ? -3.116 -11.539 1.843 1.00 97.38 89 PRO A C 1
ATOM 626 O O . PRO A 1 89 ? -3.972 -11.732 2.699 1.00 97.38 89 PRO A O 1
ATOM 629 N N . LEU A 1 90 ? -2.489 -10.367 1.711 1.00 98.25 90 LEU A N 1
ATOM 630 C CA . LEU A 1 90 ? -2.703 -9.206 2.577 1.00 98.25 90 LEU A CA 1
ATOM 631 C C . LEU A 1 90 ? -3.026 -7.962 1.743 1.00 98.25 90 LEU A C 1
ATOM 633 O O . LEU A 1 90 ? -2.213 -7.517 0.930 1.00 98.25 90 LEU A O 1
ATOM 637 N N . LEU A 1 91 ? -4.205 -7.381 1.971 1.00 98.19 91 LEU A N 1
ATOM 638 C CA . LEU A 1 91 ? -4.577 -6.067 1.450 1.00 98.19 91 LEU A CA 1
ATOM 639 C C . LEU A 1 91 ? -4.198 -5.000 2.483 1.00 98.19 91 LEU A C 1
ATOM 641 O O . LEU A 1 91 ? -4.601 -5.074 3.642 1.00 98.19 91 LEU A O 1
ATOM 645 N N . VAL A 1 92 ? -3.434 -3.995 2.068 1.00 97.88 92 VAL A N 1
ATOM 646 C CA . VAL A 1 92 ? -2.992 -2.897 2.929 1.00 97.88 92 VAL A CA 1
ATOM 647 C C . VAL A 1 92 ? -3.536 -1.583 2.396 1.00 97.88 92 VAL A C 1
ATOM 649 O O . VAL A 1 92 ? -3.313 -1.232 1.239 1.00 97.88 92 VAL A O 1
ATOM 652 N N . THR A 1 93 ? -4.182 -0.825 3.280 1.00 96.94 93 THR A N 1
ATOM 653 C CA . THR A 1 93 ? -4.581 0.565 3.038 1.00 96.94 93 THR A CA 1
ATOM 654 C C . THR A 1 93 ? -4.208 1.474 4.211 1.00 96.94 93 THR A C 1
ATOM 656 O O . THR A 1 93 ? -3.787 1.008 5.283 1.00 96.94 93 THR A O 1
ATOM 659 N N . THR A 1 94 ? -4.317 2.786 4.023 1.00 93.12 94 THR A N 1
ATOM 660 C CA . THR A 1 94 ? -4.105 3.793 5.070 1.00 93.12 94 THR A CA 1
ATOM 661 C C . THR A 1 94 ? -5.432 4.252 5.673 1.00 93.12 94 THR A C 1
ATOM 663 O O . THR A 1 94 ? -6.456 4.309 4.998 1.00 93.12 94 THR A O 1
ATOM 666 N N . ALA A 1 95 ? -5.423 4.596 6.962 1.00 90.56 95 ALA A N 1
ATOM 667 C CA . ALA A 1 95 ? -6.618 5.048 7.679 1.00 90.56 95 ALA A CA 1
ATOM 668 C C . ALA A 1 95 ? -7.128 6.426 7.217 1.00 90.56 95 ALA A C 1
ATOM 670 O O . ALA A 1 95 ? -8.240 6.809 7.553 1.00 90.56 95 ALA A O 1
ATOM 671 N N . ASP A 1 96 ? -6.332 7.167 6.439 1.00 85.75 96 ASP A N 1
ATOM 672 C CA . ASP A 1 96 ? -6.723 8.436 5.822 1.00 85.75 96 ASP A CA 1
ATOM 673 C C . ASP A 1 96 ? -7.316 8.275 4.408 1.00 85.75 96 ASP A C 1
ATOM 675 O O . ASP A 1 96 ? -7.589 9.268 3.734 1.00 85.75 96 ASP A O 1
ATOM 679 N N . HIS A 1 97 ? -7.575 7.043 3.955 1.00 86.81 97 HIS A N 1
ATOM 680 C CA . HIS A 1 97 ? -8.316 6.770 2.720 1.00 86.81 97 HIS A CA 1
ATOM 681 C C . HIS A 1 97 ? -9.838 6.878 2.946 1.00 86.81 97 HIS A C 1
ATOM 683 O O . HIS A 1 97 ? -10.598 5.975 2.616 1.00 86.81 97 HIS A O 1
ATOM 689 N N . ALA A 1 98 ? -10.307 8.002 3.490 1.00 86.06 98 ALA A N 1
ATOM 690 C CA . ALA A 1 98 ? -11.695 8.195 3.937 1.00 86.06 98 ALA A CA 1
ATOM 691 C C . ALA A 1 98 ? -12.775 8.035 2.848 1.00 86.06 98 ALA A C 1
ATOM 693 O O . ALA A 1 98 ? -13.958 7.885 3.157 1.00 86.06 98 ALA A O 1
ATOM 694 N N . LEU A 1 99 ? -12.376 8.124 1.577 1.00 89.50 99 LEU A N 1
ATOM 695 C CA . LEU A 1 99 ? -13.251 7.965 0.415 1.00 89.50 99 LEU A CA 1
ATOM 696 C C . LEU A 1 99 ? -13.231 6.543 -0.160 1.00 89.50 99 LEU A C 1
ATOM 698 O O . LEU A 1 99 ? -13.831 6.334 -1.207 1.00 89.50 99 LEU A O 1
ATOM 702 N N . LEU A 1 100 ? -12.531 5.595 0.476 1.00 94.38 100 LEU A N 1
ATOM 703 C CA . LEU A 1 100 ? -12.462 4.210 0.016 1.00 94.38 100 LEU A CA 1
ATOM 704 C C . LEU A 1 100 ? -13.872 3.631 -0.121 1.00 94.38 100 LEU A C 1
ATOM 706 O O . LEU A 1 100 ? -14.719 3.829 0.749 1.00 94.38 100 LEU A O 1
ATOM 710 N N . ARG A 1 101 ? -14.101 2.906 -1.216 1.00 94.75 101 ARG A N 1
ATOM 711 C CA . ARG A 1 101 ? -15.362 2.221 -1.493 1.00 94.75 101 ARG A CA 1
ATOM 712 C C . ARG A 1 101 ? -15.116 0.747 -1.824 1.00 94.75 101 ARG A C 1
ATOM 714 O O . ARG A 1 101 ? -14.067 0.459 -2.412 1.00 94.75 101 ARG A O 1
ATOM 721 N N . PRO A 1 102 ? -16.048 -0.166 -1.497 1.00 95.31 102 PRO A N 1
ATOM 722 C CA . PRO A 1 102 ? -15.916 -1.583 -1.831 1.00 95.31 102 PRO A CA 1
ATOM 723 C C . PRO A 1 102 ? -15.656 -1.823 -3.324 1.00 95.31 102 PRO A C 1
ATOM 725 O O . PRO A 1 102 ? -14.758 -2.582 -3.677 1.00 95.31 102 PRO A O 1
ATOM 728 N N . GLU A 1 103 ? -16.329 -1.085 -4.210 1.00 95.56 103 GLU A N 1
ATOM 729 C CA . GLU A 1 103 ? -16.215 -1.276 -5.663 1.00 95.56 103 GLU A CA 1
ATOM 730 C C . GLU A 1 103 ? -14.817 -0.914 -6.187 1.00 95.56 103 GLU A C 1
ATOM 732 O O . GLU A 1 103 ? -14.344 -1.462 -7.182 1.00 95.56 103 GLU A O 1
ATOM 737 N N . TRP A 1 104 ? -14.118 0.004 -5.511 1.00 94.88 104 TRP A N 1
ATOM 738 C CA . TRP A 1 104 ? -12.735 0.347 -5.844 1.00 94.88 104 TRP A CA 1
ATOM 739 C C . TRP A 1 104 ? -11.754 -0.748 -5.435 1.00 94.88 104 TRP A C 1
ATOM 741 O O . TRP A 1 104 ? -10.748 -0.950 -6.115 1.00 94.88 104 TRP A O 1
ATOM 751 N N . ILE A 1 105 ? -12.044 -1.464 -4.346 1.00 96.56 105 ILE A N 1
ATOM 752 C CA . ILE A 1 105 ? -11.263 -2.631 -3.939 1.00 96.56 105 ILE A CA 1
ATOM 753 C C . ILE A 1 105 ? -11.447 -3.736 -4.983 1.00 96.56 105 ILE A C 1
ATOM 755 O O . ILE A 1 105 ? -10.449 -4.280 -5.453 1.00 96.56 105 ILE A O 1
ATOM 759 N N . ASP A 1 106 ? -12.679 -4.003 -5.420 1.00 95.62 106 ASP A N 1
ATOM 760 C CA . ASP A 1 106 ? -12.959 -4.986 -6.473 1.00 95.62 106 ASP A CA 1
ATOM 761 C C . ASP A 1 106 ? -12.256 -4.636 -7.788 1.00 95.62 106 ASP A C 1
ATOM 763 O O . ASP A 1 106 ? -11.530 -5.466 -8.346 1.00 95.62 106 ASP A O 1
ATOM 767 N N . ALA A 1 107 ? -12.392 -3.390 -8.254 1.00 95.81 107 ALA A N 1
ATOM 768 C CA . ALA A 1 107 ? -11.730 -2.918 -9.469 1.00 95.81 107 ALA A CA 1
ATOM 769 C C . ALA A 1 107 ? -10.200 -3.047 -9.379 1.00 95.81 107 ALA A C 1
ATOM 771 O O . ALA A 1 107 ? -9.550 -3.496 -10.330 1.00 95.81 107 ALA A O 1
ATOM 772 N N . PHE A 1 108 ? -9.615 -2.712 -8.225 1.00 97.19 108 PHE A N 1
ATOM 773 C CA . PHE A 1 108 ? -8.186 -2.882 -7.971 1.00 97.19 108 PHE A CA 1
ATOM 774 C C . PHE A 1 108 ? -7.766 -4.358 -8.006 1.00 97.19 108 PHE A C 1
ATOM 776 O O . PHE A 1 108 ? -6.804 -4.711 -8.692 1.00 97.19 108 PHE A O 1
ATOM 783 N N . LEU A 1 109 ? -8.487 -5.237 -7.304 1.00 96.19 109 LEU A N 1
ATOM 784 C CA . LEU A 1 109 ? -8.182 -6.668 -7.247 1.00 96.19 109 LEU A CA 1
ATOM 785 C C . LEU A 1 109 ? -8.331 -7.347 -8.615 1.00 96.19 109 LEU A C 1
ATOM 787 O O . LEU A 1 109 ? -7.529 -8.228 -8.937 1.00 96.19 109 LEU A O 1
ATOM 791 N N . ALA A 1 110 ? -9.317 -6.936 -9.415 1.00 95.88 110 ALA A N 1
ATOM 792 C CA . ALA A 1 110 ? -9.499 -7.393 -10.788 1.00 95.88 110 ALA A CA 1
ATOM 793 C C . ALA A 1 110 ? -8.334 -6.940 -11.682 1.00 95.88 110 ALA A C 1
ATOM 795 O O . ALA A 1 110 ? -7.717 -7.760 -12.363 1.00 95.88 110 ALA A O 1
ATOM 796 N N . SER A 1 111 ? -7.964 -5.658 -11.611 1.00 95.69 111 SER A N 1
ATOM 797 C CA . SER A 1 111 ? -6.886 -5.072 -12.424 1.00 95.69 111 SER A CA 1
ATOM 798 C C . SER A 1 111 ? -5.510 -5.646 -12.079 1.00 95.69 111 SER A C 1
ATOM 800 O O . SER A 1 111 ? -4.688 -5.890 -12.970 1.00 95.69 111 SER A O 1
ATOM 802 N N . ALA A 1 112 ? -5.267 -5.939 -10.796 1.00 95.25 112 ALA A N 1
ATOM 803 C CA . ALA A 1 112 ? -4.070 -6.639 -10.333 1.00 95.25 112 ALA A CA 1
ATOM 804 C C . ALA A 1 112 ? -3.899 -8.009 -11.018 1.00 95.25 112 ALA A C 1
ATOM 806 O O . ALA A 1 112 ? -2.770 -8.451 -11.249 1.00 95.25 112 ALA A O 1
ATOM 807 N N . GLY A 1 113 ? -4.998 -8.665 -11.407 1.00 93.25 113 GLY A N 1
ATOM 808 C CA . GLY A 1 113 ? -4.991 -10.008 -11.981 1.00 93.25 113 GLY A CA 1
ATOM 809 C C . GLY A 1 113 ? -4.438 -11.054 -11.007 1.00 93.25 113 GLY A C 1
ATOM 810 O O . GLY A 1 113 ? -4.237 -10.789 -9.822 1.00 93.25 113 GLY A O 1
ATOM 811 N N . THR A 1 114 ? -4.174 -12.264 -11.493 1.00 92.56 114 THR A N 1
ATOM 812 C CA . THR A 1 114 ? -3.740 -13.400 -10.654 1.00 92.56 114 THR A CA 1
ATOM 813 C C . THR A 1 114 ? -2.230 -13.646 -10.668 1.00 92.56 114 THR A C 1
ATOM 815 O O . THR A 1 114 ? -1.728 -14.361 -9.809 1.00 92.56 114 THR A O 1
ATOM 818 N N . GLN A 1 115 ? -1.498 -13.031 -11.601 1.00 92.12 115 GLN A N 1
ATOM 819 C CA . GLN A 1 115 ? -0.107 -13.375 -11.929 1.00 92.12 115 GLN A CA 1
ATOM 820 C C . GLN A 1 115 ? 0.956 -12.471 -11.275 1.00 92.12 115 GLN A C 1
ATOM 822 O O . GLN A 1 115 ? 2.095 -12.436 -11.731 1.00 92.12 115 GLN A O 1
ATOM 827 N N . CYS A 1 116 ? 0.612 -11.704 -10.236 1.00 96.44 116 CYS A N 1
ATOM 828 C CA . CYS A 1 116 ? 1.576 -10.853 -9.532 1.00 96.44 116 CYS A CA 1
ATOM 829 C C . CYS A 1 116 ? 1.675 -11.191 -8.046 1.00 96.44 116 CYS A C 1
ATOM 831 O O . CYS A 1 116 ? 0.666 -11.450 -7.389 1.00 96.44 116 CYS A O 1
ATOM 833 N N . ASP A 1 117 ? 2.885 -11.079 -7.507 1.00 98.31 117 ASP A N 1
ATOM 834 C CA . ASP A 1 117 ? 3.162 -11.234 -6.081 1.00 98.31 117 ASP A CA 1
ATOM 835 C C . ASP A 1 117 ? 2.764 -9.981 -5.300 1.00 98.31 117 ASP A C 1
ATOM 837 O O . ASP A 1 117 ? 2.317 -10.075 -4.157 1.00 98.31 117 ASP A O 1
ATOM 841 N N . MET A 1 118 ? 2.887 -8.802 -5.919 1.00 98.06 118 MET A N 1
ATOM 842 C CA . MET A 1 118 ? 2.487 -7.530 -5.326 1.00 98.06 118 MET A CA 1
ATOM 843 C C . MET A 1 118 ? 1.860 -6.588 -6.359 1.00 98.06 118 MET A C 1
ATOM 845 O O . MET A 1 118 ? 2.355 -6.459 -7.478 1.00 98.06 118 MET A O 1
ATOM 849 N N . ALA A 1 119 ? 0.785 -5.905 -5.974 1.00 98.25 119 ALA A N 1
ATOM 850 C CA . ALA A 1 119 ? 0.182 -4.838 -6.765 1.00 98.25 119 ALA A CA 1
ATOM 851 C C . ALA A 1 119 ? 0.023 -3.564 -5.931 1.00 98.25 119 ALA A C 1
ATOM 853 O O . ALA A 1 119 ? -0.270 -3.630 -4.736 1.00 98.25 119 ALA A O 1
ATOM 854 N N . ALA A 1 120 ? 0.187 -2.404 -6.562 1.00 97.69 120 ALA A N 1
ATOM 855 C CA . ALA A 1 120 ? -0.093 -1.104 -5.962 1.00 97.69 120 ALA A CA 1
ATOM 856 C C . ALA A 1 120 ? -1.073 -0.323 -6.836 1.00 97.69 120 ALA A C 1
ATOM 858 O O . ALA A 1 120 ? -0.850 -0.201 -8.041 1.00 97.69 120 ALA A O 1
ATOM 859 N N . ALA A 1 121 ? -2.115 0.216 -6.208 1.00 97.00 121 ALA A N 1
ATOM 860 C CA . ALA A 1 121 ? -3.107 1.040 -6.876 1.00 97.00 121 ALA A CA 1
ATOM 861 C C . ALA A 1 121 ? -2.528 2.423 -7.204 1.00 97.00 121 ALA A C 1
ATOM 863 O O . ALA A 1 121 ? -1.951 3.093 -6.331 1.00 97.00 121 ALA A O 1
ATOM 864 N N . ILE A 1 122 ? -2.716 2.865 -8.441 1.00 95.75 122 ILE A N 1
ATOM 865 C CA . ILE A 1 122 ? -2.322 4.177 -8.940 1.00 95.75 122 ILE A CA 1
ATOM 866 C C . ILE A 1 122 ? -3.496 4.870 -9.636 1.00 95.75 122 ILE A C 1
ATOM 868 O O . ILE A 1 122 ? -4.354 4.237 -10.234 1.00 95.75 122 ILE A O 1
ATOM 872 N N . ALA A 1 123 ? -3.507 6.198 -9.594 1.00 93.69 123 ALA A N 1
ATOM 873 C CA . ALA A 1 123 ? -4.428 7.015 -10.375 1.00 93.69 123 ALA A CA 1
ATOM 874 C C . ALA A 1 123 ? -3.635 7.846 -11.380 1.00 93.69 123 ALA A C 1
ATOM 876 O O . ALA A 1 123 ? -2.664 8.520 -11.009 1.00 93.69 123 ALA A O 1
ATOM 877 N N . MET A 1 124 ? -4.043 7.804 -12.649 1.00 94.88 124 MET A N 1
ATOM 878 C CA . MET A 1 124 ? -3.418 8.599 -13.701 1.00 94.88 124 MET A CA 1
ATOM 879 C C . MET A 1 124 ? -3.778 10.074 -13.530 1.00 94.88 124 MET A C 1
ATOM 881 O O . MET A 1 124 ? -4.858 10.423 -13.057 1.00 94.88 124 MET A O 1
ATOM 885 N N . ALA A 1 125 ? -2.878 10.965 -13.940 1.00 93.31 125 ALA A N 1
ATOM 886 C CA . ALA A 1 125 ? -3.067 12.406 -13.797 1.00 93.31 125 ALA A CA 1
ATOM 887 C C . ALA A 1 125 ? -4.358 12.914 -14.464 1.00 93.31 125 ALA A C 1
ATOM 889 O O . ALA A 1 125 ? -4.983 13.825 -13.931 1.00 93.31 125 ALA A O 1
ATOM 890 N N . GLY A 1 126 ? -4.772 12.306 -15.584 1.00 91.50 126 GLY A N 1
ATOM 891 C CA . GLY A 1 126 ? -6.034 12.632 -16.257 1.00 91.50 126 GLY A CA 1
ATOM 892 C C . GLY A 1 126 ? -7.265 12.295 -15.412 1.00 91.50 126 GLY A C 1
ATOM 893 O O . GLY A 1 126 ? -8.162 13.124 -15.289 1.00 91.50 126 GLY A O 1
ATOM 894 N N . ASP A 1 127 ? -7.275 11.128 -14.763 1.00 91.50 127 ASP A N 1
ATOM 895 C CA . ASP A 1 127 ? -8.371 10.717 -13.877 1.00 91.50 127 ASP A CA 1
ATOM 896 C C . ASP A 1 127 ? -8.429 11.588 -12.621 1.00 91.50 127 ASP A C 1
ATOM 898 O O . ASP A 1 127 ? -9.498 12.047 -12.228 1.00 91.50 127 ASP A O 1
ATOM 902 N N . ILE A 1 128 ? -7.268 11.906 -12.036 1.00 89.94 128 ILE A N 1
ATOM 903 C CA . ILE A 1 128 ? -7.181 12.822 -10.890 1.00 89.94 128 ILE A CA 1
ATOM 904 C C . ILE A 1 128 ? -7.720 14.208 -11.266 1.00 89.94 128 ILE A C 1
ATOM 906 O O . ILE A 1 128 ? -8.471 14.793 -10.493 1.00 89.94 128 ILE A O 1
ATOM 910 N N . ALA A 1 129 ? -7.351 14.739 -12.435 1.00 89.25 129 ALA A N 1
ATOM 911 C CA . ALA A 1 129 ? -7.807 16.054 -12.878 1.00 89.25 129 ALA A CA 1
ATOM 912 C C . ALA A 1 129 ? -9.322 16.097 -13.129 1.00 89.25 129 ALA A C 1
ATOM 914 O O . ALA A 1 129 ? -9.950 17.113 -12.845 1.00 89.25 129 ALA A O 1
ATOM 915 N N . ARG A 1 130 ? -9.903 15.000 -13.630 1.00 90.44 130 ARG A N 1
ATOM 916 C CA . ARG A 1 130 ? -11.344 14.874 -13.875 1.00 90.44 130 ARG A CA 1
ATOM 917 C C . ARG A 1 130 ? -12.140 14.739 -12.575 1.00 90.44 130 ARG A C 1
ATOM 919 O O . ARG A 1 130 ? -13.109 15.464 -12.382 1.00 90.44 130 ARG A O 1
ATOM 926 N N . ASP A 1 131 ? -11.717 13.839 -11.688 1.00 86.06 131 ASP A N 1
ATOM 927 C CA . ASP A 1 131 ? -12.531 13.406 -10.544 1.00 86.06 131 ASP A CA 1
ATOM 928 C C . ASP A 1 131 ? -12.172 14.139 -9.235 1.00 86.06 131 ASP A C 1
ATOM 930 O O . ASP A 1 131 ? -12.949 14.136 -8.280 1.00 86.06 131 ASP A O 1
ATOM 934 N N . ALA A 1 132 ? -11.001 14.784 -9.170 1.00 83.00 132 ALA A N 1
ATOM 935 C CA . ALA A 1 132 ? -10.522 15.543 -8.011 1.00 83.00 132 ALA A CA 1
ATOM 936 C C . ALA A 1 132 ? -9.755 16.830 -8.411 1.00 83.00 132 ALA A C 1
ATOM 938 O O . ALA A 1 132 ? -8.606 17.020 -7.990 1.00 83.00 132 ALA A O 1
ATOM 939 N N . PRO A 1 133 ? -10.376 17.753 -9.177 1.00 76.44 133 PRO A N 1
ATOM 940 C CA . PRO A 1 133 ? -9.698 18.902 -9.795 1.00 76.44 133 PRO A CA 1
ATOM 941 C C . PRO A 1 133 ? -9.050 19.875 -8.796 1.00 76.44 133 PRO A C 1
ATOM 943 O O . PRO A 1 133 ? -8.075 20.550 -9.123 1.00 76.44 133 PRO A O 1
ATOM 946 N N . SER A 1 134 ? -9.557 19.950 -7.564 1.00 76.00 134 SER A N 1
ATOM 947 C CA . SER A 1 134 ? -9.047 20.840 -6.513 1.00 76.00 134 SER A CA 1
ATOM 948 C C . SER A 1 134 ? -7.859 20.264 -5.724 1.00 76.00 134 SER A C 1
ATOM 950 O O . SER A 1 134 ? -7.230 20.975 -4.936 1.00 76.00 134 SER A O 1
ATOM 952 N N . GLY A 1 135 ? -7.520 18.985 -5.913 1.00 68.81 135 GLY A N 1
ATOM 953 C CA . GLY A 1 135 ? -6.495 18.294 -5.133 1.00 68.81 135 GLY A CA 1
ATOM 954 C C . GLY A 1 135 ? -5.076 18.501 -5.666 1.00 68.81 135 GLY A C 1
ATOM 955 O O . GLY A 1 135 ? -4.711 17.969 -6.713 1.00 68.81 135 GLY A O 1
ATOM 956 N N . ARG A 1 136 ? -4.203 19.173 -4.902 1.00 72.25 136 ARG A N 1
ATOM 957 C CA . ARG A 1 136 ? -2.755 19.179 -5.192 1.00 72.25 136 ARG A CA 1
ATOM 958 C C . ARG A 1 136 ? -2.134 17.835 -4.802 1.00 72.25 136 ARG A C 1
ATOM 960 O O . ARG A 1 136 ? -1.900 17.569 -3.625 1.00 72.25 136 ARG A O 1
ATOM 967 N N . ARG A 1 137 ? -1.861 16.985 -5.795 1.00 77.56 137 ARG A N 1
ATOM 968 C CA . ARG A 1 137 ? -1.205 15.676 -5.631 1.00 77.56 137 ARG A CA 1
ATOM 969 C C . ARG A 1 137 ? 0.219 15.713 -6.177 1.00 77.56 137 ARG A C 1
ATOM 971 O O . ARG A 1 137 ? 0.474 16.275 -7.239 1.00 77.56 137 ARG A O 1
ATOM 978 N N . THR A 1 138 ? 1.141 15.047 -5.487 1.00 83.19 138 THR A N 1
ATOM 979 C CA . THR A 1 138 ? 2.463 14.752 -6.049 1.00 83.19 138 THR A CA 1
ATOM 980 C C . THR A 1 138 ? 2.315 13.672 -7.116 1.00 83.19 138 THR A C 1
ATOM 982 O O . THR A 1 138 ? 1.813 12.580 -6.832 1.00 83.19 138 THR A O 1
ATOM 985 N N . LEU A 1 139 ? 2.754 13.981 -8.336 1.00 90.50 139 LEU A N 1
ATOM 986 C CA . LEU A 1 139 ? 2.726 13.064 -9.470 1.00 90.50 139 LEU A CA 1
ATOM 987 C C . LEU A 1 139 ? 4.126 12.522 -9.752 1.00 90.50 139 LEU A C 1
ATOM 989 O O . LEU A 1 139 ? 5.085 13.285 -9.876 1.00 90.50 139 LEU A O 1
ATOM 993 N N . ILE A 1 140 ? 4.224 11.207 -9.906 1.00 90.44 140 ILE A N 1
ATOM 994 C CA . ILE A 1 140 ? 5.388 10.536 -10.477 1.00 90.44 140 ILE A CA 1
ATOM 995 C C . ILE A 1 140 ? 5.216 10.571 -11.992 1.00 90.44 140 ILE A C 1
ATOM 997 O O . ILE A 1 140 ? 4.186 10.136 -12.503 1.00 90.44 140 ILE A O 1
ATOM 1001 N N . ARG A 1 141 ? 6.208 11.107 -12.706 1.00 94.06 141 ARG A N 1
ATOM 1002 C CA . ARG A 1 141 ? 6.188 11.229 -14.169 1.00 94.06 141 ARG A CA 1
ATOM 1003 C C . ARG A 1 141 ? 7.095 10.178 -14.789 1.00 94.06 141 ARG A C 1
ATOM 1005 O O . ARG A 1 141 ? 8.287 10.162 -14.501 1.00 94.06 141 ARG A O 1
ATOM 1012 N N . LEU A 1 142 ? 6.524 9.327 -15.630 1.00 94.94 142 LEU A N 1
ATOM 1013 C CA . LEU A 1 142 ? 7.213 8.320 -16.429 1.00 94.94 142 LEU A CA 1
ATOM 1014 C C . LEU A 1 142 ? 6.886 8.532 -17.916 1.00 94.94 142 LEU A C 1
ATOM 1016 O O . LEU A 1 142 ? 6.045 9.358 -18.271 1.00 94.94 142 LEU A O 1
ATOM 1020 N N . ALA A 1 143 ? 7.572 7.799 -18.789 1.00 96.00 143 ALA A N 1
ATOM 1021 C CA . ALA A 1 143 ? 7.433 7.904 -20.242 1.00 96.00 143 ALA A CA 1
ATOM 1022 C C . ALA A 1 143 ? 6.014 7.575 -20.740 1.00 96.00 143 ALA A C 1
ATOM 1024 O O . ALA A 1 143 ? 5.578 8.088 -21.762 1.00 96.00 143 ALA A O 1
ATOM 1025 N N . ASP A 1 144 ? 5.291 6.729 -20.008 1.00 95.38 144 ASP A N 1
ATOM 1026 C CA . ASP A 1 144 ? 3.930 6.274 -20.298 1.00 95.38 144 ASP A CA 1
ATOM 1027 C C . ASP A 1 144 ? 2.865 6.977 -19.434 1.00 95.38 144 ASP A C 1
ATOM 1029 O O . ASP A 1 144 ? 1.765 6.457 -19.243 1.00 95.38 144 ASP A O 1
ATOM 1033 N N . GLY A 1 145 ? 3.196 8.157 -18.900 1.00 94.62 145 GLY A N 1
ATOM 1034 C CA . GLY A 1 145 ? 2.259 9.046 -18.221 1.00 94.62 145 GLY A CA 1
ATOM 1035 C C . GLY A 1 145 ? 2.668 9.435 -16.803 1.00 94.62 145 GLY A C 1
ATOM 1036 O O . GLY A 1 145 ? 3.688 9.009 -16.256 1.00 94.62 145 GLY A O 1
ATOM 1037 N N . ALA A 1 146 ? 1.841 10.283 -16.199 1.00 94.62 146 ALA A N 1
ATOM 1038 C CA . ALA A 1 146 ? 2.000 10.733 -14.824 1.00 94.62 146 ALA A CA 1
ATOM 1039 C C . ALA A 1 146 ? 0.919 10.116 -13.934 1.00 94.62 146 ALA A C 1
ATOM 1041 O O . ALA A 1 146 ? -0.241 10.049 -14.340 1.00 94.62 146 ALA A O 1
ATOM 1042 N N . PHE A 1 147 ? 1.282 9.694 -12.726 1.00 95.00 147 PHE A N 1
ATOM 1043 C CA . PHE A 1 147 ? 0.355 9.053 -11.794 1.00 95.00 147 PHE A CA 1
ATOM 1044 C C . PHE A 1 147 ? 0.676 9.382 -10.334 1.00 95.00 147 PHE A C 1
ATOM 1046 O O . PHE A 1 147 ? 1.773 9.837 -10.005 1.00 95.00 147 PHE A O 1
ATOM 1053 N N . SER A 1 148 ? -0.278 9.131 -9.444 1.00 92.69 148 SER A N 1
ATOM 1054 C CA . SER A 1 148 ? -0.088 9.165 -7.991 1.00 92.69 148 SER A CA 1
ATOM 1055 C C . SER A 1 148 ? -0.512 7.836 -7.373 1.00 92.69 148 SER A C 1
ATOM 1057 O O . SER A 1 148 ? -1.319 7.117 -7.954 1.00 92.69 148 SER A O 1
ATOM 1059 N N . GLY A 1 149 ? 0.027 7.500 -6.202 1.00 92.12 149 GLY A N 1
ATOM 1060 C CA . GLY A 1 149 ? -0.394 6.309 -5.462 1.00 92.12 149 GLY A CA 1
ATOM 1061 C C . GLY A 1 149 ? -1.747 6.510 -4.775 1.00 92.12 149 GLY A C 1
ATOM 1062 O O . GLY A 1 149 ? -2.036 7.597 -4.270 1.00 92.12 149 GLY A O 1
ATOM 1063 N N . CYS A 1 150 ? -2.545 5.446 -4.706 1.00 91.44 150 CYS A N 1
ATOM 1064 C CA . CYS A 1 150 ? -3.890 5.452 -4.118 1.00 91.44 150 CYS A CA 1
ATOM 1065 C C . CYS A 1 150 ? -3.951 4.832 -2.715 1.00 91.44 150 CYS A C 1
ATOM 1067 O O . CYS A 1 150 ? -5.027 4.470 -2.250 1.00 91.44 150 CYS A O 1
ATOM 1069 N N . ASN A 1 151 ? -2.805 4.699 -2.037 1.00 93.06 151 ASN A N 1
ATOM 1070 C CA . ASN A 1 151 ? -2.704 4.114 -0.697 1.00 93.06 151 ASN A CA 1
ATOM 1071 C C . ASN A 1 151 ? -3.376 2.733 -0.567 1.00 93.06 151 ASN A C 1
ATOM 1073 O O . ASN A 1 151 ? -3.850 2.400 0.510 1.00 93.06 151 ASN A O 1
ATOM 1077 N N . LEU A 1 152 ? -3.425 1.939 -1.638 1.00 96.56 152 LEU A N 1
ATOM 1078 C CA . LEU A 1 152 ? -4.005 0.599 -1.644 1.00 96.56 152 LEU A CA 1
ATOM 1079 C C . LEU A 1 152 ? -3.005 -0.364 -2.284 1.00 96.56 152 LEU A C 1
ATOM 1081 O O . LEU A 1 152 ? -2.504 -0.119 -3.383 1.00 96.56 152 LEU A O 1
ATOM 1085 N N . PHE A 1 153 ? -2.673 -1.431 -1.566 1.00 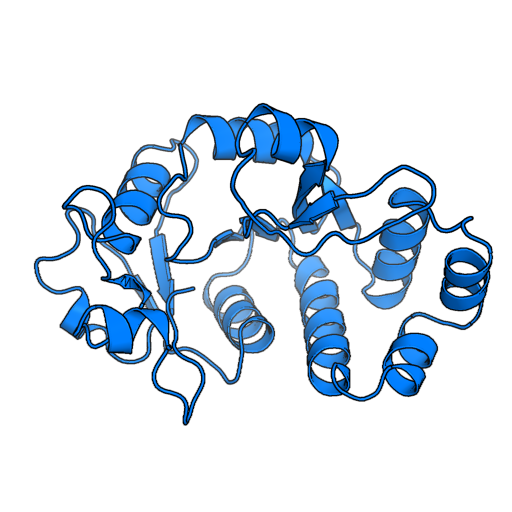98.00 153 PHE A N 1
ATOM 1086 C CA . PHE A 1 153 ? -1.623 -2.372 -1.940 1.00 98.00 153 PHE A CA 1
ATOM 1087 C C . PHE A 1 153 ? -2.082 -3.799 -1.674 1.00 98.00 153 PHE A C 1
ATOM 1089 O O . PHE A 1 153 ? -2.665 -4.077 -0.629 1.00 98.00 153 PHE A O 1
ATOM 1096 N N . LEU A 1 154 ? -1.767 -4.712 -2.583 1.00 98.44 154 LEU A N 1
ATOM 1097 C CA . LEU A 1 154 ? -2.002 -6.139 -2.423 1.00 98.44 154 LEU A CA 1
ATOM 1098 C C . LEU A 1 154 ? -0.663 -6.864 -2.353 1.00 98.44 154 LEU A C 1
ATOM 1100 O O . LEU A 1 154 ? 0.123 -6.785 -3.291 1.00 98.44 154 LEU A O 1
ATOM 1104 N N . PHE A 1 155 ? -0.441 -7.615 -1.282 1.00 98.44 155 PHE A N 1
ATOM 1105 C CA . PHE A 1 155 ? 0.662 -8.559 -1.126 1.00 98.44 155 PHE A CA 1
ATOM 1106 C C . PHE A 1 155 ? 0.075 -9.963 -1.259 1.00 98.44 155 PHE A C 1
ATOM 1108 O O . PHE A 1 155 ? -0.552 -10.471 -0.334 1.00 98.44 155 PHE A O 1
ATOM 1115 N N . ARG A 1 156 ? 0.183 -10.564 -2.444 1.00 97.88 156 ARG A N 1
ATOM 1116 C CA . ARG A 1 156 ? -0.531 -11.798 -2.797 1.00 97.88 156 ARG A CA 1
ATOM 1117 C C . ARG A 1 156 ? 0.189 -13.054 -2.321 1.00 97.88 156 ARG A C 1
ATOM 1119 O O . ARG A 1 156 ? -0.480 -13.993 -1.906 1.00 97.88 156 ARG A O 1
ATOM 1126 N N . THR A 1 157 ? 1.516 -13.074 -2.404 1.00 98.25 157 THR A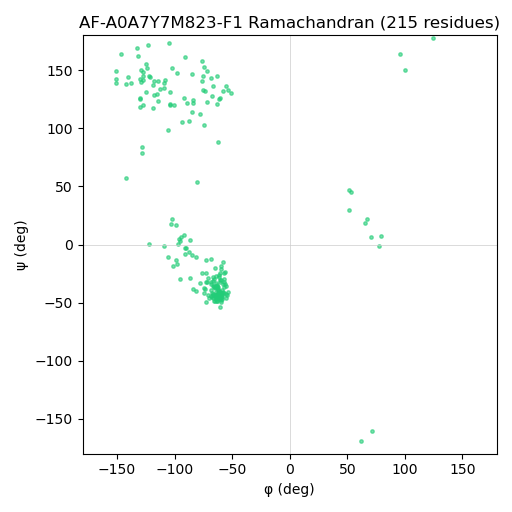 N 1
ATOM 1127 C CA . THR A 1 157 ? 2.339 -14.258 -2.120 1.00 98.25 157 THR A CA 1
ATOM 1128 C C . THR A 1 157 ? 3.500 -13.909 -1.183 1.00 98.25 157 THR A C 1
ATOM 1130 O O . THR A 1 157 ? 3.884 -12.735 -1.095 1.00 98.25 157 THR A O 1
ATOM 1133 N N . PRO A 1 158 ? 4.139 -14.902 -0.534 1.00 97.94 158 PRO A N 1
ATOM 1134 C CA . PRO A 1 158 ? 5.300 -14.658 0.323 1.00 97.94 158 PRO A CA 1
ATOM 1135 C C . PRO A 1 158 ? 6.470 -13.951 -0.382 1.00 97.94 158 PRO A C 1
ATOM 1137 O O . PRO A 1 158 ? 7.247 -13.250 0.269 1.00 97.94 158 PRO A O 1
ATOM 1140 N N . ALA A 1 159 ? 6.583 -14.053 -1.715 1.00 97.81 159 ALA A N 1
ATOM 1141 C CA . ALA A 1 159 ? 7.610 -13.349 -2.490 1.00 97.81 159 ALA A CA 1
ATOM 1142 C C . ALA A 1 159 ? 7.508 -11.818 -2.348 1.00 97.81 159 ALA A C 1
ATOM 1144 O O . ALA A 1 159 ? 8.515 -11.108 -2.424 1.00 97.81 159 ALA A O 1
ATOM 1145 N N . ALA A 1 160 ? 6.320 -11.295 -2.028 1.00 97.44 160 ALA A N 1
ATOM 1146 C CA . ALA A 1 160 ? 6.095 -9.875 -1.790 1.00 97.44 160 ALA A CA 1
ATOM 1147 C C . ALA A 1 160 ? 6.940 -9.310 -0.624 1.00 97.44 160 ALA A C 1
ATOM 1149 O O . ALA A 1 160 ? 7.240 -8.113 -0.611 1.00 97.44 160 ALA A O 1
ATOM 1150 N N . LEU A 1 161 ? 7.433 -10.156 0.295 1.00 97.19 161 LEU A N 1
ATOM 1151 C CA . LEU A 1 161 ? 8.416 -9.771 1.319 1.00 97.19 161 LEU A CA 1
ATOM 1152 C C . LEU A 1 161 ? 9.678 -9.144 0.706 1.00 97.19 161 LEU A C 1
ATOM 1154 O O . LEU A 1 161 ? 10.245 -8.202 1.265 1.00 97.19 161 LEU A O 1
ATOM 1158 N N . GLY A 1 162 ? 10.117 -9.625 -0.460 1.00 97.25 162 GLY A N 1
ATOM 1159 C CA . GLY A 1 162 ? 11.245 -9.044 -1.188 1.00 97.25 162 GLY A CA 1
ATOM 1160 C C . GLY A 1 162 ? 10.981 -7.602 -1.622 1.00 97.25 162 GLY A C 1
ATOM 1161 O O . GLY A 1 162 ? 11.878 -6.756 -1.552 1.00 97.25 162 GLY A O 1
ATOM 1162 N N . VAL A 1 163 ? 9.737 -7.298 -2.002 1.00 97.25 163 VAL A N 1
ATOM 1163 C CA . VAL A 1 163 ? 9.305 -5.950 -2.398 1.00 97.25 163 VAL A CA 1
ATOM 1164 C C . VAL A 1 163 ? 9.316 -5.028 -1.186 1.00 97.25 163 VAL A C 1
ATOM 1166 O O . VAL A 1 163 ? 9.865 -3.929 -1.261 1.00 97.25 163 VAL A O 1
ATOM 1169 N N . VAL A 1 164 ? 8.806 -5.487 -0.038 1.00 96.94 164 VAL A N 1
ATOM 1170 C CA . VAL A 1 164 ? 8.825 -4.700 1.206 1.00 96.94 164 VAL A CA 1
ATOM 1171 C C . VAL A 1 164 ? 10.264 -4.447 1.676 1.00 96.94 164 VAL A C 1
ATOM 1173 O O . VAL A 1 164 ? 10.598 -3.318 2.034 1.00 96.94 164 VAL A O 1
ATOM 1176 N N . ARG A 1 165 ? 11.171 -5.435 1.587 1.00 96.38 165 ARG A N 1
ATOM 1177 C CA . ARG A 1 165 ? 12.608 -5.238 1.883 1.00 96.38 165 ARG A CA 1
ATOM 1178 C C . ARG A 1 165 ? 13.251 -4.193 0.972 1.00 96.38 165 ARG A C 1
ATOM 1180 O O . ARG A 1 165 ? 14.070 -3.387 1.422 1.00 96.38 165 ARG A O 1
ATOM 1187 N N . LEU A 1 166 ? 12.920 -4.197 -0.321 1.00 95.12 166 LEU A N 1
ATOM 1188 C CA . LEU A 1 166 ? 13.379 -3.160 -1.244 1.00 95.12 166 LEU A CA 1
ATOM 1189 C C . LEU A 1 166 ? 12.803 -1.791 -0.864 1.00 95.12 166 LEU A C 1
ATOM 1191 O O . LEU A 1 166 ? 13.556 -0.821 -0.791 1.00 95.12 166 LEU A O 1
ATOM 1195 N N . TRP A 1 167 ? 11.509 -1.720 -0.557 1.00 94.44 167 TRP A N 1
ATOM 1196 C CA . TRP A 1 167 ? 10.840 -0.493 -0.137 1.00 94.44 167 TRP A CA 1
ATOM 1197 C C . TRP A 1 167 ? 11.476 0.107 1.122 1.00 94.44 167 TRP A C 1
ATOM 1199 O O . TRP A 1 167 ? 11.809 1.289 1.119 1.00 94.44 167 TRP A O 1
ATOM 1209 N N . GLN A 1 168 ? 11.774 -0.699 2.142 1.00 93.56 168 GLN A N 1
ATOM 1210 C CA . GLN A 1 168 ? 12.492 -0.251 3.341 1.00 93.56 168 GLN A CA 1
ATOM 1211 C C . GLN A 1 168 ? 13.870 0.348 3.014 1.00 93.56 168 GLN A C 1
ATOM 1213 O O . GLN A 1 168 ? 14.262 1.374 3.577 1.00 93.56 168 GLN A O 1
ATOM 1218 N N . ARG A 1 169 ? 14.622 -0.262 2.083 1.00 92.56 169 ARG A N 1
ATOM 1219 C CA . ARG A 1 169 ? 15.910 0.284 1.616 1.00 92.56 169 ARG A CA 1
ATOM 1220 C C . ARG A 1 169 ? 15.726 1.634 0.920 1.00 92.56 169 ARG A C 1
ATOM 1222 O O . ARG A 1 169 ? 16.497 2.551 1.194 1.00 92.56 169 ARG A O 1
ATOM 1229 N N . ILE A 1 170 ? 14.712 1.762 0.063 1.00 89.19 170 ILE A N 1
ATOM 1230 C CA . ILE A 1 170 ? 14.376 3.013 -0.634 1.00 89.19 170 ILE A CA 1
ATOM 1231 C C . ILE A 1 170 ? 13.975 4.100 0.369 1.00 89.19 170 ILE A C 1
ATOM 1233 O O . ILE A 1 170 ? 14.503 5.209 0.315 1.00 89.19 170 ILE A O 1
ATOM 1237 N N . GLU A 1 171 ? 13.088 3.782 1.312 1.00 87.88 171 GLU A N 1
ATOM 1238 C CA . GLU A 1 171 ? 12.566 4.733 2.291 1.00 87.88 171 GLU A CA 1
ATOM 1239 C C . GLU A 1 171 ? 13.678 5.324 3.167 1.00 87.88 171 GLU A C 1
ATOM 1241 O O . GLU A 1 171 ? 13.731 6.543 3.351 1.00 87.88 171 GLU A O 1
ATOM 1246 N N . ARG A 1 172 ? 14.630 4.499 3.629 1.00 87.50 172 ARG A N 1
ATOM 1247 C CA . ARG A 1 172 ? 15.807 4.969 4.384 1.00 87.50 172 ARG A CA 1
ATOM 124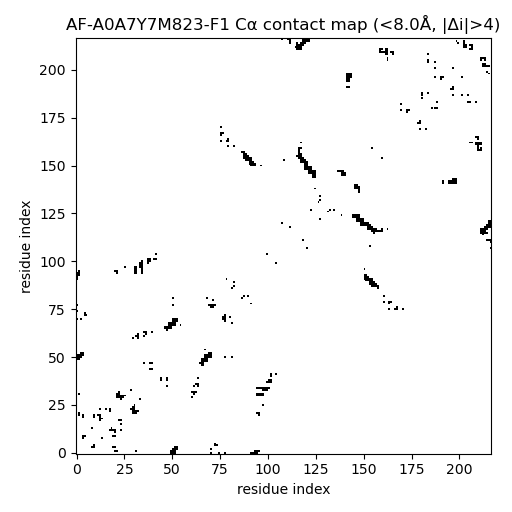8 C C . ARG A 1 172 ? 16.683 5.936 3.585 1.00 87.50 172 ARG A C 1
ATOM 1250 O O . ARG A 1 172 ? 17.307 6.819 4.165 1.00 87.50 172 ARG A O 1
ATOM 1257 N N . GLN A 1 173 ? 16.724 5.793 2.261 1.00 86.62 173 GLN A N 1
ATOM 1258 C CA . GLN A 1 173 ? 17.530 6.632 1.373 1.00 86.62 173 GLN A CA 1
ATOM 1259 C C . GLN A 1 173 ? 16.753 7.819 0.784 1.00 86.62 173 GLN A C 1
ATOM 1261 O O . GLN A 1 173 ? 17.324 8.556 -0.013 1.00 86.62 173 GLN A O 1
ATOM 1266 N N . ARG A 1 174 ? 15.499 8.074 1.197 1.00 81.56 174 ARG A N 1
ATOM 1267 C CA . ARG A 1 174 ? 14.629 9.118 0.608 1.00 81.56 174 ARG A CA 1
ATOM 1268 C C . ARG A 1 174 ? 15.204 10.539 0.603 1.00 81.56 174 ARG A C 1
ATOM 1270 O O . ARG A 1 174 ? 14.788 11.362 -0.200 1.00 81.56 174 ARG A O 1
ATOM 1277 N N . LYS A 1 175 ? 16.146 10.833 1.506 1.00 83.00 175 LYS A N 1
ATOM 1278 C CA . LYS A 1 175 ? 16.852 12.126 1.594 1.00 83.00 175 LYS A CA 1
ATOM 1279 C C . LYS A 1 175 ? 18.155 12.167 0.776 1.00 83.00 175 LYS A C 1
ATOM 1281 O O . LYS A 1 175 ? 18.822 13.192 0.734 1.00 83.00 175 LYS A O 1
ATOM 1286 N N . HIS A 1 176 ? 18.531 11.059 0.138 1.00 84.81 176 HIS A N 1
ATOM 1287 C CA . HIS A 1 176 ? 19.787 10.873 -0.586 1.00 84.81 176 HIS A CA 1
ATOM 1288 C C . HIS A 1 176 ? 19.514 10.354 -2.010 1.00 84.81 176 HIS A C 1
ATOM 1290 O O . HIS A 1 176 ? 19.702 9.163 -2.284 1.00 84.81 176 HIS A O 1
ATOM 1296 N N . PRO A 1 177 ? 19.105 11.232 -2.945 1.00 78.38 177 PRO A N 1
ATOM 1297 C CA . PRO A 1 177 ? 18.661 10.835 -4.285 1.00 78.38 177 PRO A CA 1
ATOM 1298 C C . PRO A 1 177 ? 19.715 10.029 -5.057 1.00 78.38 177 PRO A C 1
ATOM 1300 O O . PRO A 1 177 ? 19.378 9.048 -5.714 1.00 78.38 177 PRO A O 1
ATOM 1303 N N . LEU A 1 178 ? 21.004 10.354 -4.902 1.00 80.38 178 LEU A N 1
ATOM 1304 C CA . LEU A 1 178 ? 22.101 9.596 -5.518 1.00 80.38 178 LEU A CA 1
ATOM 1305 C C . LEU A 1 178 ? 22.174 8.144 -5.017 1.00 80.38 178 LEU A C 1
ATOM 1307 O O . LEU A 1 178 ? 22.442 7.228 -5.793 1.00 80.38 178 LEU A O 1
ATOM 1311 N N . ARG A 1 179 ? 21.913 7.907 -3.725 1.00 84.44 179 ARG A N 1
ATOM 1312 C CA . ARG A 1 179 ? 21.910 6.555 -3.145 1.00 84.44 179 ARG A CA 1
ATOM 1313 C C . ARG A 1 179 ? 20.675 5.769 -3.582 1.00 84.44 179 ARG A C 1
ATOM 1315 O O . ARG A 1 179 ? 20.800 4.590 -3.903 1.00 84.44 179 ARG A O 1
ATOM 1322 N N . MET A 1 180 ? 19.513 6.420 -3.674 1.00 82.94 180 MET A N 1
ATOM 1323 C CA . MET A 1 180 ? 18.314 5.813 -4.268 1.00 82.94 180 MET A CA 1
ATOM 1324 C C . MET A 1 180 ? 18.535 5.422 -5.730 1.00 82.94 180 MET A C 1
ATOM 1326 O O . MET A 1 180 ? 18.183 4.314 -6.130 1.00 82.94 180 MET A O 1
ATOM 1330 N N . ALA A 1 181 ? 19.160 6.299 -6.517 1.00 78.88 181 ALA A N 1
ATOM 1331 C CA . ALA A 1 181 ? 19.452 6.031 -7.919 1.00 78.88 181 ALA A CA 1
ATOM 1332 C C . ALA A 1 181 ? 20.392 4.827 -8.088 1.00 78.88 181 ALA A C 1
ATOM 1334 O O . ALA A 1 181 ? 20.140 3.967 -8.929 1.00 78.88 181 ALA A O 1
ATOM 1335 N N . ARG A 1 182 ? 21.427 4.706 -7.244 1.00 84.50 182 ARG A N 1
ATOM 1336 C CA . ARG A 1 182 ? 22.316 3.529 -7.226 1.00 84.50 182 ARG A CA 1
ATOM 1337 C C . ARG A 1 182 ? 21.571 2.235 -6.898 1.00 84.50 182 ARG A C 1
ATOM 1339 O O . ARG A 1 182 ? 21.837 1.219 -7.530 1.00 84.50 182 ARG A O 1
ATOM 1346 N N . LEU A 1 183 ? 20.622 2.277 -5.960 1.00 87.00 183 LEU A N 1
ATOM 1347 C CA . LEU A 1 183 ? 19.804 1.118 -5.587 1.00 87.00 183 LEU A CA 1
ATOM 1348 C C . LEU A 1 183 ? 18.928 0.636 -6.757 1.00 87.00 183 LEU A C 1
ATOM 1350 O O . LEU A 1 183 ? 18.867 -0.558 -7.040 1.00 87.00 183 LEU A O 1
ATOM 1354 N N . LEU A 1 184 ? 18.269 1.566 -7.453 1.00 86.12 184 LEU A N 1
ATOM 1355 C CA . LEU A 1 184 ? 17.438 1.249 -8.619 1.00 86.12 184 LEU A CA 1
ATOM 1356 C C . LEU A 1 184 ? 18.279 0.866 -9.844 1.00 86.12 184 LEU A C 1
ATOM 1358 O O . LEU A 1 184 ? 17.831 0.087 -10.682 1.00 86.12 184 LEU A O 1
ATOM 1362 N N . GLY A 1 185 ? 19.526 1.323 -9.906 1.00 88.88 185 GLY A N 1
ATOM 1363 C CA . GLY A 1 185 ? 20.506 0.986 -10.930 1.00 88.88 185 GLY A CA 1
ATOM 1364 C C . GLY A 1 185 ? 20.646 2.072 -12.005 1.00 88.88 185 GLY A C 1
ATOM 1365 O O . GLY A 1 185 ? 19.679 2.769 -12.328 1.00 88.88 185 GLY A O 1
ATOM 1366 N N . PRO A 1 186 ? 21.844 2.201 -12.605 1.00 86.94 186 PRO A N 1
ATOM 1367 C CA . PRO A 1 186 ? 22.173 3.293 -13.524 1.00 86.94 186 PRO A CA 1
ATOM 1368 C C . PRO A 1 186 ? 21.275 3.321 -14.765 1.00 86.94 186 PRO A C 1
ATOM 1370 O O . PRO A 1 186 ? 20.927 4.397 -15.242 1.00 86.94 186 PRO A O 1
ATOM 1373 N N . MET A 1 187 ? 20.821 2.160 -15.248 1.00 89.94 187 MET A N 1
ATOM 1374 C CA . MET A 1 187 ? 19.935 2.095 -16.413 1.00 89.94 187 MET A CA 1
ATOM 1375 C C . MET A 1 187 ? 18.550 2.699 -16.142 1.00 89.94 187 MET A C 1
ATOM 1377 O O . MET A 1 187 ? 17.974 3.329 -17.027 1.00 89.94 187 MET A O 1
ATOM 1381 N N . VAL A 1 188 ? 18.008 2.547 -14.927 1.00 90.12 188 VAL A N 1
ATOM 1382 C CA . VAL A 1 188 ? 16.739 3.193 -14.549 1.00 90.12 188 VAL A CA 1
ATOM 1383 C C . VAL A 1 188 ? 16.913 4.700 -14.502 1.00 90.12 188 VAL A C 1
ATOM 1385 O O . VAL A 1 188 ? 16.064 5.416 -15.022 1.00 90.12 188 VAL A O 1
ATOM 1388 N N . LEU A 1 189 ? 18.025 5.177 -13.937 1.00 87.25 189 LEU A N 1
ATOM 1389 C CA . LEU A 1 189 ? 18.331 6.603 -13.895 1.00 87.25 189 LEU A CA 1
ATOM 1390 C C . LEU A 1 189 ? 18.475 7.184 -15.303 1.00 87.25 189 LEU A C 1
ATOM 1392 O O . LEU A 1 189 ? 17.863 8.205 -15.593 1.00 87.25 189 LEU A O 1
ATOM 1396 N N . LEU A 1 190 ? 19.227 6.519 -16.183 1.00 90.44 190 LEU A N 1
ATOM 1397 C CA . LEU A 1 190 ? 19.403 6.952 -17.567 1.00 90.44 190 LEU A CA 1
ATOM 1398 C C . LEU A 1 190 ? 18.059 7.021 -18.294 1.00 90.44 190 LEU A C 1
ATOM 1400 O O . LEU A 1 190 ? 17.749 8.025 -18.930 1.00 90.44 190 LEU A O 1
ATOM 1404 N N . ARG A 1 191 ? 17.229 5.980 -18.171 1.00 92.00 191 ARG A N 1
ATOM 1405 C CA . ARG A 1 191 ? 15.884 5.968 -18.761 1.00 92.00 191 ARG A CA 1
ATOM 1406 C C . ARG A 1 191 ? 14.999 7.061 -18.168 1.00 92.00 191 ARG A C 1
ATOM 1408 O O . ARG A 1 191 ? 14.257 7.684 -18.912 1.00 92.00 191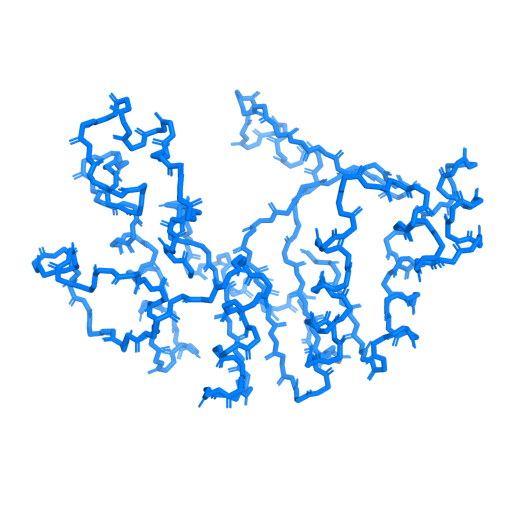 ARG A O 1
ATOM 1415 N N . TYR A 1 192 ? 15.075 7.319 -16.866 1.00 89.50 192 TYR A N 1
ATOM 1416 C CA . TYR A 1 192 ? 14.299 8.381 -16.227 1.00 89.50 192 TYR A CA 1
ATOM 1417 C C . TYR A 1 192 ? 14.738 9.767 -16.717 1.00 89.50 192 TYR A C 1
ATOM 1419 O O . TYR A 1 192 ? 13.907 10.546 -17.170 1.00 89.50 192 TYR A O 1
ATOM 1427 N N . ALA A 1 193 ? 16.046 10.039 -16.717 1.00 89.81 193 ALA A N 1
ATOM 1428 C CA . ALA A 1 193 ? 16.620 11.306 -17.165 1.00 89.81 193 ALA A CA 1
ATOM 1429 C C . ALA A 1 193 ? 16.376 11.575 -18.660 1.00 89.81 193 ALA A C 1
ATOM 1431 O O . ALA A 1 193 ? 16.189 12.718 -19.055 1.00 89.81 193 ALA A O 1
ATOM 1432 N N . THR A 1 194 ? 16.333 10.524 -19.484 1.00 93.62 194 THR A N 1
ATOM 1433 C CA . THR A 1 194 ? 16.019 10.622 -20.922 1.00 93.62 194 THR A CA 1
ATOM 1434 C C . THR A 1 194 ? 14.520 10.567 -21.229 1.00 93.62 194 THR A C 1
ATOM 1436 O O . THR A 1 194 ? 14.149 10.541 -22.399 1.00 93.62 194 THR A O 1
ATOM 1439 N N . GLY A 1 195 ? 13.645 10.518 -20.215 1.00 92.94 195 GLY A N 1
ATOM 1440 C CA . GLY A 1 195 ? 12.191 10.452 -20.408 1.00 92.94 195 GLY A CA 1
ATOM 1441 C C . GLY A 1 195 ? 11.690 9.145 -21.037 1.00 92.94 195 GLY A C 1
ATOM 1442 O O . GLY A 1 195 ? 10.616 9.117 -21.621 1.00 92.94 195 GLY A O 1
ATOM 1443 N N . ARG A 1 196 ? 12.462 8.056 -20.937 1.00 95.44 196 ARG A N 1
ATOM 1444 C CA . ARG A 1 196 ? 12.201 6.730 -21.537 1.00 95.44 196 ARG A CA 1
ATOM 1445 C C . ARG A 1 196 ? 11.824 5.644 -20.525 1.00 95.44 196 ARG A C 1
ATOM 1447 O O . ARG A 1 196 ? 11.626 4.488 -20.901 1.00 95.44 196 ARG A O 1
ATOM 1454 N N . LEU A 1 197 ? 11.793 5.957 -19.230 1.00 95.56 197 LEU A N 1
ATOM 1455 C CA . LEU A 1 197 ? 11.413 4.988 -18.201 1.00 95.56 197 LEU A CA 1
ATOM 1456 C C . LEU A 1 197 ? 9.893 4.824 -18.181 1.00 95.56 197 LEU A C 1
ATOM 1458 O O . LEU A 1 197 ? 9.207 5.752 -17.777 1.00 95.56 197 LEU A O 1
ATOM 1462 N N . THR A 1 198 ? 9.382 3.657 -18.572 1.00 96.69 198 THR A N 1
ATOM 1463 C CA . THR A 1 198 ? 7.953 3.308 -18.476 1.00 96.69 198 THR A CA 1
ATOM 1464 C C . THR A 1 198 ? 7.625 2.621 -17.145 1.00 96.69 198 THR A C 1
ATOM 1466 O O . THR A 1 198 ? 8.517 2.049 -16.504 1.00 96.69 198 THR A O 1
ATOM 1469 N N . ARG A 1 199 ? 6.345 2.593 -16.741 1.00 95.38 199 ARG A N 1
ATOM 1470 C CA . ARG A 1 199 ? 5.873 1.812 -15.578 1.00 95.38 199 ARG A CA 1
ATOM 1471 C C . ARG A 1 199 ? 6.243 0.337 -15.693 1.00 95.38 199 ARG A C 1
ATOM 1473 O O . ARG A 1 199 ? 6.714 -0.240 -14.717 1.00 95.38 199 ARG A O 1
ATOM 1480 N N . ALA A 1 200 ? 6.092 -0.256 -16.879 1.00 95.56 200 ALA A N 1
ATOM 1481 C CA . ALA A 1 200 ? 6.445 -1.655 -17.127 1.00 95.56 200 ALA A CA 1
ATOM 1482 C C . ALA A 1 200 ? 7.941 -1.927 -16.883 1.00 95.56 200 ALA A C 1
ATOM 1484 O O . ALA A 1 200 ? 8.293 -2.869 -16.176 1.00 95.56 200 ALA A O 1
ATOM 1485 N N . ALA A 1 201 ? 8.827 -1.062 -17.392 1.00 95.69 201 ALA A N 1
ATOM 1486 C CA . ALA A 1 201 ? 10.268 -1.187 -17.169 1.00 95.69 201 ALA A CA 1
ATOM 1487 C C . ALA A 1 201 ? 10.648 -0.994 -15.689 1.00 95.69 201 ALA A C 1
ATOM 1489 O O . ALA A 1 201 ? 11.524 -1.694 -15.177 1.00 95.69 201 ALA A O 1
ATOM 1490 N N . LEU A 1 202 ? 9.976 -0.073 -14.989 1.00 94.94 202 LEU A N 1
ATOM 1491 C CA . LEU A 1 202 ? 10.159 0.119 -13.551 1.00 94.94 202 LEU A CA 1
ATOM 1492 C C . LEU A 1 202 ? 9.718 -1.119 -12.756 1.00 94.94 202 LEU A C 1
ATOM 1494 O O . LEU A 1 202 ? 10.477 -1.587 -11.910 1.00 94.94 202 LEU A O 1
ATOM 1498 N N . CYS A 1 203 ? 8.541 -1.679 -13.051 1.00 96.25 203 CYS A N 1
ATOM 1499 C CA . CYS A 1 203 ? 8.036 -2.899 -12.413 1.00 96.25 203 CYS A CA 1
ATOM 1500 C C . CYS A 1 203 ? 8.972 -4.087 -12.647 1.00 96.25 203 CYS A C 1
ATOM 1502 O O . CYS A 1 203 ? 9.322 -4.780 -11.695 1.00 96.25 203 CYS A O 1
ATOM 1504 N N . ALA A 1 204 ? 9.450 -4.276 -13.881 1.00 96.06 204 ALA A N 1
ATOM 1505 C CA . ALA A 1 204 ? 10.415 -5.323 -14.207 1.00 96.06 204 ALA A CA 1
ATOM 1506 C C . ALA A 1 204 ? 11.711 -5.165 -13.399 1.00 96.06 204 ALA A C 1
ATOM 1508 O O . ALA A 1 204 ? 12.226 -6.134 -12.840 1.00 96.06 204 ALA A O 1
ATOM 1509 N N . ARG A 1 205 ? 12.225 -3.934 -13.264 1.00 95.81 205 ARG A N 1
ATOM 1510 C CA . ARG A 1 205 ? 13.420 -3.689 -12.450 1.00 95.81 205 ARG A CA 1
ATOM 1511 C C . ARG A 1 205 ? 13.180 -3.946 -10.967 1.00 95.81 205 ARG A C 1
ATOM 1513 O O . ARG A 1 205 ? 14.041 -4.545 -10.326 1.00 95.81 205 ARG A O 1
ATOM 1520 N N . ILE A 1 206 ? 12.053 -3.490 -10.424 1.00 95.81 206 ILE A N 1
ATOM 1521 C CA . ILE A 1 206 ? 11.666 -3.798 -9.044 1.00 95.81 206 ILE A CA 1
ATOM 1522 C C . ILE A 1 206 ? 11.651 -5.312 -8.865 1.00 95.81 206 ILE A C 1
ATOM 1524 O O . ILE A 1 206 ? 12.278 -5.794 -7.929 1.00 95.81 206 ILE A O 1
ATOM 1528 N N . GLY A 1 207 ? 11.055 -6.045 -9.806 1.00 96.62 207 GLY A N 1
ATOM 1529 C CA . GLY A 1 207 ? 10.953 -7.490 -9.707 1.00 96.62 207 GLY A CA 1
ATOM 1530 C C . GLY A 1 207 ? 12.286 -8.225 -9.733 1.00 96.62 207 GLY A C 1
ATOM 1531 O O . GLY A 1 207 ? 12.478 -9.148 -8.946 1.00 96.62 207 GLY A O 1
ATOM 1532 N N . VAL A 1 208 ? 13.255 -7.754 -10.523 1.00 96.44 208 VAL A N 1
ATOM 1533 C CA . 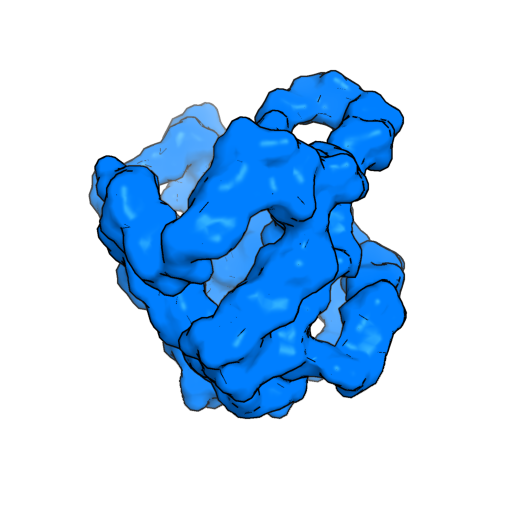VAL A 1 208 ? 14.642 -8.251 -10.461 1.00 96.44 208 VAL A CA 1
ATOM 1534 C C . VAL A 1 208 ? 15.274 -7.982 -9.090 1.00 96.44 208 VAL A C 1
ATOM 1536 O O . VAL A 1 208 ? 15.968 -8.837 -8.554 1.00 96.44 208 VAL A O 1
ATOM 1539 N N . LEU A 1 209 ? 15.047 -6.802 -8.507 1.00 96.12 209 LEU A N 1
ATOM 1540 C CA . LEU A 1 209 ? 15.640 -6.403 -7.222 1.00 96.12 209 LEU A CA 1
ATOM 1541 C C . LEU A 1 209 ? 14.980 -7.055 -6.000 1.00 96.12 209 LEU A C 1
ATOM 1543 O O . LEU A 1 209 ? 15.599 -7.109 -4.931 1.00 96.12 209 LEU A O 1
ATOM 1547 N N . SER A 1 210 ? 13.720 -7.466 -6.128 1.00 96.69 210 SER A N 1
ATOM 1548 C CA . SER A 1 210 ? 12.929 -8.080 -5.064 1.00 96.69 210 SER A CA 1
ATOM 1549 C C . SER A 1 210 ? 12.738 -9.584 -5.221 1.00 96.69 210 SER A C 1
ATOM 1551 O O . SER A 1 210 ? 12.251 -10.197 -4.277 1.00 96.69 210 SER A O 1
ATOM 1553 N N . HIS A 1 211 ? 13.088 -10.163 -6.373 1.00 97.19 211 HIS A N 1
ATOM 1554 C CA . HIS A 1 211 ? 12.728 -11.531 -6.761 1.00 97.19 211 HIS A CA 1
ATOM 1555 C C . HIS A 1 211 ? 11.211 -11.785 -6.666 1.00 97.19 211 HIS A C 1
ATOM 1557 O O . HIS A 1 211 ? 10.777 -12.780 -6.096 1.00 97.19 211 HIS A O 1
ATOM 1563 N N . ALA A 1 212 ? 10.406 -10.842 -7.172 1.00 97.56 212 ALA A N 1
ATOM 1564 C CA . ALA A 1 212 ? 8.941 -10.900 -7.107 1.00 97.56 212 ALA A CA 1
ATOM 1565 C C . ALA A 1 212 ? 8.295 -10.166 -8.290 1.00 97.56 212 ALA A C 1
ATOM 1567 O O . ALA A 1 212 ? 8.821 -9.166 -8.765 1.00 97.56 212 ALA A O 1
ATOM 1568 N N . THR A 1 213 ? 7.129 -10.598 -8.744 1.00 97.81 213 THR A N 1
ATOM 1569 C CA . THR A 1 213 ? 6.384 -9.939 -9.821 1.00 97.81 213 THR A CA 1
ATOM 1570 C C . THR A 1 213 ? 5.545 -8.795 -9.261 1.00 97.81 213 THR A C 1
ATOM 1572 O O . THR A 1 213 ? 4.688 -9.005 -8.401 1.00 97.81 213 THR A O 1
ATOM 1575 N N . VAL A 1 214 ? 5.767 -7.578 -9.766 1.00 97.50 214 VAL A N 1
ATOM 1576 C CA . VAL A 1 214 ? 5.104 -6.356 -9.286 1.00 97.50 214 VAL A CA 1
ATOM 1577 C C . VAL A 1 214 ? 4.266 -5.717 -10.385 1.00 97.50 214 VAL A C 1
ATOM 1579 O O . VAL A 1 214 ? 4.697 -5.655 -11.536 1.00 97.50 214 VAL A O 1
ATOM 1582 N N . ARG A 1 215 ? 3.088 -5.200 -10.027 1.00 97.44 215 ARG A N 1
ATOM 1583 C CA . ARG A 1 215 ? 2.241 -4.404 -10.923 1.00 97.44 215 ARG A CA 1
ATOM 1584 C C . ARG A 1 215 ? 1.849 -3.068 -10.297 1.00 97.44 215 ARG A C 1
ATOM 1586 O O . ARG A 1 215 ? 1.544 -2.986 -9.111 1.00 97.44 215 ARG A O 1
ATOM 1593 N N . LEU A 1 216 ? 1.827 -2.031 -11.127 1.00 96.69 216 LEU A N 1
ATOM 1594 C CA . LEU A 1 216 ? 1.149 -0.768 -10.839 1.00 96.69 216 LEU A CA 1
ATOM 1595 C C . LEU A 1 216 ? -0.139 -0.769 -11.657 1.00 96.69 216 LEU A C 1
ATOM 1597 O O . LEU A 1 216 ? -0.058 -0.907 -12.881 1.00 96.69 216 LEU A O 1
ATOM 1601 N N . VAL A 1 217 ? -1.288 -0.685 -10.990 1.00 93.50 217 VAL A N 1
ATOM 1602 C CA . VAL A 1 217 ? -2.615 -0.816 -11.612 1.00 93.50 217 VAL A CA 1
ATOM 1603 C C . VAL A 1 217 ? -3.536 0.316 -11.222 1.00 93.50 217 VAL A C 1
ATOM 1605 O O . VAL A 1 217 ? -3.424 0.779 -10.068 1.00 93.50 217 VAL A O 1
#

Mean predicted aligned error: 5.42 Å

InterPro domains:
  IPR025877 MobA-like NTP transferase [PF12804] (17-123)
  IPR029044 Nucleotide-diphospho-sugar transferases [G3DSA:3.90.550.10] (1-217)
  IPR029044 Nucleotide-diphospho-sugar transferases [SSF53448] (6-210)

Secondary structure (DSSP, 8-state):
--PPPTT---HHHHHTT-S-GGG-EETTEEHHHHHHHHHHTSTT----EEE-S-GGGGTTT-SS--EEE---SSHHHHHHHHHHHH-SSEEEE-TT-TT--HHHHHHHHHHH-SS-SEEEEEEEHHHHHHH-TT-----EEETTEEEEEEEEEEE-STTHHHHHHHHHHHHHTTT-HHHHHHHH-HHHHHHHHTT---HHHHHHHHHHHHTS-EEE-

Sequence (217 aa):
LAGTRAGTSDPMARAAGVSHKAILPVAGRPMIARVVDALAAHPRVGRIVVSIERPEILDGVLDHPVGILPPAPGPSASVMEALSTLGTPLLVTTADHALLRPEWIDAFLASAGTQCDMAAAIAMAGDIARDAPSGRRTLIRLADGAFSGCNLFLFRTPAALGVVRLWQRIERQRKHPLRMARLLGPMVLLRYATGRLTRAALCARIGVLSHATVRLV

Nearest PDB structures (foldseek):
  2dpw-assembly1_A  TM=8.601E-01  e=1.591E-13  Thermus thermophilus HB8
  1hjl-assembly1_A  TM=5.715E-01  e=3.307E-04  Escherichia coli
  1h4d-assembly1_A  TM=5.773E-01  e=3.525E-04  Escherichia coli
  1hjj-assembly1_A  TM=5.737E-01  e=2.394E-03  Escherichia coli
  1h4c-assembly1_A  TM=5.604E-01  e=2.394E-03  Escherichia coli

pLDDT: mean 89.14, std 11.33, range [46.88, 98.44]

Organism: NCBI:txid1216886

Foldseek 3Di:
DFEDAPPDQDPVCVVQVHRGQLQRDDVRARLLQLVVVQLVPAPPRPAAEDAYQCCVVCVVRHPDDHHYDHADNDDLRRVLVCCVVVPDFDKFAYSNLSVRHNVVVVVQVVVQDDAFQKEFEKDFPVRCCVPPVPDDADWDAALAGIIHTSRIMTRHHPLCSLLSVLVVLLVVCVVPVVSNDVLLNVVQVVCVVVRNGDQVNSQVSSCVSSVTRYYYD

Solvent-accessible surface area (backbone atoms only — not comparable to full-atom values): 12012 Å² total; per-residue (Å²): 67,48,53,75,62,87,96,50,84,50,71,65,12,61,74,69,75,40,98,44,57,27,60,41,65,57,94,88,37,35,14,32,36,41,33,51,51,26,45,67,72,24,93,88,54,88,77,52,66,46,24,32,82,62,66,78,74,48,66,92,57,52,98,65,87,63,46,80,38,72,52,44,92,51,71,49,42,30,50,47,50,49,41,71,76,70,42,62,71,37,80,47,47,43,20,76,43,46,81,52,47,42,68,56,52,50,52,47,56,59,66,48,52,87,86,38,21,26,32,37,35,49,42,44,51,69,56,43,51,72,78,41,68,86,63,92,69,78,65,54,76,41,52,80,47,39,29,31,77,62,60,36,35,39,32,50,36,78,43,26,55,31,46,40,55,46,46,42,57,44,60,77,28,68,90,36,64,71,60,38,38,59,73,71,27,67,68,53,47,52,26,49,78,69,55,63,31,31,64,68,59,51,27,53,50,49,17,70,75,20,69,29,44,49,45,80,68